Protein AF-A0A383CZ62-F1 (afdb_monomer)

Secondary structure (DSSP, 8-state):
----------------------PPPPHHHHHHHHHHHHHHHHHHHHHHHHHHHHHHHHHHHHHHHHHHHHHHHHHHHHHHTTT---B-TT--BSS---SSSEEEE--SSSS--EEEEEEEEEETTTTEEEEEEEEEEEEEEEPSS-SSSSEEEEEEEEEEEEEEETTEEEEEEEPPPEEEEEEEE----------SS------------

Solvent-accessible surface area (backbone atoms only — not comparable to full-atom values): 12862 Å² total; per-residue (Å²): 136,88,85,88,84,77,88,84,85,74,87,74,80,74,78,76,76,76,79,77,78,81,73,78,83,50,73,67,59,56,52,51,51,51,54,54,50,51,54,49,54,56,55,48,53,58,50,48,55,56,49,55,53,50,53,52,54,50,50,51,53,56,48,34,60,55,43,46,53,55,50,50,52,51,51,51,58,50,55,76,41,38,47,41,71,55,59,50,99,84,68,46,56,62,78,59,83,70,80,69,20,67,41,79,43,81,48,82,94,48,88,51,27,34,41,37,32,30,29,45,46,75,40,82,87,79,71,44,56,31,31,37,35,41,37,40,36,43,42,76,39,71,58,90,76,87,75,97,60,87,48,80,39,26,28,35,30,39,29,54,27,41,41,21,52,90,68,38,72,46,94,67,60,50,76,48,68,77,43,82,66,45,58,74,43,88,77,71,82,85,81,87,79,80,76,72,90,67,90,77,74,86,79,86,78,86,77,89,129

Sequence (209 aa):
MNITLQPDTRQGFINVVTLTNTKAFTLVEMLVAMAVSTIIIGATYASYDLVATQYKKNIDVAEMHTSGRAVMQMIERDVRMAGFEYRDQDAKVTYGSITGPLVIKDSGNKCCDEVTVIYDYYDEDSKKVERIRITYSAGPHPRNKGGGDKYDRYRLYKQIDVLGRNNAILANPIIGSKDLLGDFVEDFQIVNIIESMGLFTAYHGYKHI

InterPro domains:
  IPR012902 Prokaryotic N-terminal methylation site [PF07963] (21-45)
  IPR012902 Prokaryotic N-terminal methylation site [TIGR02532] (23-44)

Radius of gyration: 34.27 Å; Cα contacts (8 Å, |Δi|>4): 260; chains: 1; bounding box: 79×87×89 Å

pLDDT: mean 77.38, std 17.28, range [29.36, 95.25]

Organism: NCBI:txid408172

Structure (mmCIF, N/CA/C/O backbone):
data_AF-A0A383CZ62-F1
#
_entry.id   AF-A0A383CZ62-F1
#
loop_
_atom_site.group_PDB
_atom_site.id
_atom_site.type_symbol
_atom_site.label_atom_id
_atom_site.label_alt_id
_atom_site.label_comp_id
_atom_site.label_asym_id
_atom_site.label_entity_id
_atom_site.label_seq_id
_atom_site.pdbx_PDB_ins_code
_atom_site.Cartn_x
_atom_site.Cartn_y
_atom_site.Cartn_z
_atom_site.occupancy
_atom_site.B_iso_or_equiv
_atom_site.auth_seq_id
_atom_site.auth_comp_id
_atom_site.auth_asym_id
_atom_site.auth_atom_id
_atom_site.pdbx_PDB_model_num
ATOM 1 N N . MET A 1 1 ? 47.003 66.262 -21.387 1.00 40.94 1 MET A N 1
ATOM 2 C CA . MET A 1 1 ? 48.263 65.496 -21.447 1.00 40.94 1 MET A CA 1
ATOM 3 C C . MET A 1 1 ? 47.985 64.264 -22.289 1.00 40.94 1 MET A C 1
ATOM 5 O O . MET A 1 1 ? 47.292 63.369 -21.830 1.00 40.94 1 MET A O 1
ATOM 9 N N . ASN A 1 2 ? 48.389 64.314 -23.559 1.00 39.94 2 ASN A N 1
ATOM 10 C CA . ASN A 1 2 ? 48.284 63.202 -24.501 1.00 39.94 2 ASN A CA 1
ATOM 11 C C . ASN A 1 2 ? 49.353 62.169 -24.164 1.00 39.94 2 ASN A C 1
ATOM 13 O O . ASN A 1 2 ? 50.520 62.537 -24.040 1.00 39.94 2 ASN A O 1
ATOM 17 N N . ILE A 1 3 ? 48.969 60.898 -24.087 1.00 41.88 3 ILE A N 1
ATOM 18 C CA . ILE A 1 3 ? 49.914 59.788 -24.178 1.00 41.88 3 ILE A CA 1
ATOM 19 C C . ILE A 1 3 ? 49.367 58.822 -25.223 1.00 41.88 3 ILE A C 1
ATOM 21 O O . ILE A 1 3 ? 48.465 58.032 -24.971 1.00 41.88 3 ILE A O 1
ATOM 25 N N . THR A 1 4 ? 49.924 58.940 -26.422 1.00 44.16 4 THR A N 1
ATOM 26 C CA . THR A 1 4 ? 49.903 57.928 -27.476 1.00 44.16 4 THR A CA 1
ATOM 27 C C . THR A 1 4 ? 51.299 57.325 -27.560 1.00 44.16 4 THR A C 1
ATOM 29 O O . THR A 1 4 ? 52.220 58.022 -27.974 1.00 44.16 4 THR A O 1
ATOM 32 N N . LEU A 1 5 ? 51.442 56.052 -27.189 1.00 40.16 5 LEU A N 1
ATOM 33 C CA . LEU A 1 5 ? 52.577 55.163 -27.478 1.00 40.16 5 LEU A CA 1
ATOM 34 C C . LEU A 1 5 ? 52.026 53.727 -27.378 1.00 40.16 5 LEU A C 1
ATOM 36 O O . LEU A 1 5 ? 51.325 53.450 -26.414 1.00 40.16 5 LEU A O 1
ATOM 40 N N . GLN A 1 6 ? 52.272 52.726 -28.220 1.00 54.44 6 GLN A N 1
ATOM 41 C CA . GLN A 1 6 ? 52.798 52.513 -29.575 1.00 54.44 6 GLN A CA 1
ATOM 42 C C . GLN A 1 6 ? 52.522 50.998 -29.823 1.00 54.44 6 GLN A C 1
ATOM 44 O O . GLN A 1 6 ? 52.525 50.243 -28.848 1.00 54.44 6 GLN A O 1
ATOM 49 N N . PRO A 1 7 ? 52.222 50.506 -31.039 1.00 49.06 7 PRO A N 1
ATOM 50 C CA . PRO A 1 7 ? 51.874 49.093 -31.231 1.00 49.06 7 PRO A CA 1
ATOM 51 C C . PRO A 1 7 ? 53.108 48.187 -31.082 1.00 49.06 7 PRO A C 1
ATOM 53 O O . PRO A 1 7 ? 54.093 48.379 -31.793 1.00 49.06 7 PRO A O 1
ATOM 56 N N . ASP A 1 8 ? 53.056 47.194 -30.186 1.00 49.09 8 ASP A N 1
ATOM 57 C CA . ASP A 1 8 ? 54.108 46.176 -30.078 1.00 49.09 8 ASP A CA 1
ATOM 58 C C . ASP A 1 8 ? 53.966 45.149 -31.210 1.00 49.09 8 ASP A C 1
ATOM 60 O O . ASP A 1 8 ? 53.042 44.333 -31.271 1.00 49.09 8 ASP A O 1
ATOM 64 N N . THR A 1 9 ? 54.907 45.231 -32.142 1.00 56.16 9 THR A N 1
ATOM 65 C CA . THR A 1 9 ? 55.190 44.249 -33.177 1.00 56.16 9 THR A CA 1
ATOM 66 C C . THR A 1 9 ? 55.940 43.056 -32.584 1.00 56.16 9 THR A C 1
ATOM 68 O O . THR A 1 9 ? 57.170 43.018 -32.593 1.00 56.16 9 THR A O 1
ATOM 71 N N . ARG A 1 10 ? 55.211 42.007 -32.193 1.00 49.75 10 ARG A N 1
ATOM 72 C CA . ARG A 1 10 ? 55.742 40.636 -32.228 1.00 49.75 10 ARG A CA 1
ATOM 73 C C . ARG A 1 10 ? 55.008 39.831 -33.287 1.00 49.75 10 ARG A C 1
ATOM 75 O O . ARG A 1 10 ? 53.950 39.256 -33.056 1.00 49.75 10 ARG A O 1
ATOM 82 N N . GLN A 1 11 ? 55.614 39.812 -34.472 1.00 55.34 11 GLN A N 1
ATOM 83 C CA . GLN A 1 11 ? 55.304 38.890 -35.556 1.00 55.34 11 GLN A CA 1
ATOM 84 C C . GLN A 1 11 ? 55.610 37.454 -35.108 1.00 55.34 11 GLN A C 1
ATOM 86 O O . GLN A 1 11 ? 56.703 36.937 -35.312 1.00 55.34 11 GLN A O 1
ATOM 91 N N . GLY A 1 12 ? 54.629 36.800 -34.495 1.00 47.62 12 GLY A N 1
ATOM 92 C CA . GLY A 1 12 ? 54.528 35.348 -34.506 1.00 47.62 12 GLY A CA 1
ATOM 93 C C . GLY A 1 12 ? 53.739 34.939 -35.741 1.00 47.62 12 GLY A C 1
ATOM 94 O O . GLY A 1 12 ? 52.541 34.693 -35.641 1.00 47.62 12 GLY A O 1
ATOM 95 N N . PHE A 1 13 ? 54.383 34.919 -36.911 1.00 53.25 13 PHE A N 1
ATOM 96 C CA . PHE A 1 13 ? 53.825 34.265 -38.095 1.00 53.25 13 PHE A CA 1
ATOM 97 C C . PHE A 1 13 ? 53.697 32.769 -37.776 1.00 53.25 13 PHE A C 1
ATOM 99 O O . PHE A 1 13 ? 54.631 31.991 -37.962 1.00 53.25 13 PHE A O 1
ATOM 106 N N . ILE A 1 14 ? 52.536 32.350 -37.272 1.00 55.84 14 ILE A N 1
ATOM 107 C CA . ILE A 1 14 ? 52.122 30.960 -37.411 1.00 55.84 14 ILE A CA 1
ATOM 108 C C . ILE A 1 14 ? 51.821 30.809 -38.898 1.00 55.84 14 ILE A C 1
ATOM 110 O O . ILE A 1 14 ? 50.763 31.217 -39.374 1.00 55.84 14 ILE A O 1
ATOM 114 N N . ASN A 1 15 ? 52.779 30.260 -39.646 1.00 54.69 15 ASN A N 1
ATOM 115 C CA . ASN A 1 15 ? 52.489 29.665 -40.939 1.00 54.69 15 ASN A CA 1
ATOM 116 C C . ASN A 1 15 ? 51.494 28.531 -40.682 1.00 54.69 15 ASN A C 1
ATOM 118 O O . ASN A 1 15 ? 51.885 27.399 -40.397 1.00 54.69 15 ASN A O 1
ATOM 122 N N . VAL A 1 16 ? 50.199 28.839 -40.756 1.00 57.50 16 VAL A N 1
ATOM 123 C CA . VAL A 1 16 ? 49.182 27.822 -40.991 1.00 57.50 16 VAL A CA 1
ATOM 124 C C . VAL A 1 16 ? 49.481 27.309 -42.388 1.00 57.50 16 VAL A C 1
ATOM 126 O O . VAL A 1 16 ? 49.055 27.882 -43.387 1.00 57.50 16 VAL A O 1
ATOM 129 N N . VAL A 1 17 ? 50.300 26.263 -42.463 1.00 56.22 17 VAL A N 1
ATOM 130 C CA . VAL A 1 17 ? 50.442 25.471 -43.674 1.00 56.22 17 VAL A CA 1
ATOM 131 C C . VAL A 1 17 ? 49.061 24.878 -43.929 1.00 56.22 17 VAL A C 1
ATOM 133 O O . VAL A 1 17 ? 48.692 23.846 -43.372 1.00 56.22 17 VAL A O 1
ATOM 136 N N . THR A 1 18 ? 48.261 25.548 -44.751 1.00 51.72 18 THR A N 1
ATOM 137 C CA . THR A 1 18 ? 47.073 24.952 -45.346 1.00 51.72 18 THR A CA 1
ATOM 138 C C . THR A 1 18 ? 47.554 23.932 -46.370 1.00 51.72 18 THR A C 1
ATOM 140 O O . THR A 1 18 ? 47.695 24.246 -47.552 1.00 51.72 18 THR A O 1
ATOM 143 N N . LEU A 1 19 ? 47.840 22.706 -45.918 1.00 51.19 19 LEU A N 1
ATOM 144 C CA . LEU A 1 19 ? 47.944 21.544 -46.799 1.00 51.19 19 LEU A CA 1
ATOM 145 C C . LEU A 1 19 ? 46.543 21.268 -47.356 1.00 51.19 19 LEU A C 1
ATOM 147 O O . LEU A 1 19 ? 45.806 20.425 -46.851 1.00 51.19 19 LEU A O 1
ATOM 151 N N . THR A 1 20 ? 46.141 22.009 -48.385 1.00 56.94 20 THR A N 1
ATOM 152 C CA . THR A 1 20 ? 44.953 21.679 -49.170 1.00 56.94 20 THR A CA 1
ATOM 153 C C . THR A 1 20 ? 45.295 20.490 -50.059 1.00 56.94 20 THR A C 1
ATOM 155 O O . THR A 1 20 ? 45.647 20.624 -51.225 1.00 56.94 20 THR A O 1
ATOM 158 N N . ASN A 1 21 ? 45.211 19.284 -49.494 1.00 54.75 21 ASN A N 1
ATOM 159 C CA . ASN A 1 21 ? 45.111 18.077 -50.304 1.00 54.75 21 ASN A CA 1
ATOM 160 C C . ASN A 1 21 ? 43.665 17.972 -50.800 1.00 54.75 21 ASN A C 1
ATOM 162 O O . ASN A 1 21 ? 42.826 17.292 -50.213 1.00 54.75 21 ASN A O 1
ATOM 166 N N . THR A 1 22 ? 43.349 18.731 -51.843 1.00 58.84 22 THR A N 1
ATOM 167 C CA . THR A 1 22 ? 42.062 18.699 -52.538 1.00 58.84 22 THR A CA 1
ATOM 168 C C . THR A 1 22 ? 41.978 17.443 -53.400 1.00 58.84 22 THR A C 1
ATOM 170 O O . THR A 1 22 ? 42.052 17.492 -54.626 1.00 58.84 22 THR A O 1
ATOM 173 N N . LYS A 1 23 ? 41.805 16.280 -52.765 1.00 68.38 23 LYS A N 1
ATOM 174 C CA . LYS A 1 23 ? 41.253 15.122 -53.473 1.00 68.38 23 LYS A CA 1
ATOM 175 C C . LYS A 1 23 ? 39.745 15.314 -53.566 1.00 68.38 23 LYS A C 1
ATOM 177 O O . LYS A 1 23 ? 39.068 15.434 -52.550 1.00 68.38 23 LYS A O 1
ATOM 182 N N . ALA A 1 24 ? 39.232 15.397 -54.788 1.00 70.19 24 ALA A N 1
ATOM 183 C CA . ALA A 1 24 ? 37.798 15.366 -55.030 1.00 70.19 24 ALA A CA 1
ATOM 184 C C . ALA A 1 24 ? 37.271 13.967 -54.672 1.00 70.19 24 ALA A C 1
ATOM 186 O O . ALA A 1 24 ? 37.814 12.972 -55.152 1.00 70.19 24 ALA A O 1
ATOM 187 N N . PHE A 1 25 ? 36.246 13.896 -53.817 1.00 70.81 25 PHE A N 1
ATOM 188 C CA . PHE A 1 25 ? 35.593 12.636 -53.463 1.00 70.81 25 PHE A CA 1
ATOM 189 C C . PHE A 1 25 ? 34.936 12.025 -54.699 1.00 70.81 25 PHE A C 1
ATOM 191 O O . PHE A 1 25 ? 34.210 12.699 -55.435 1.00 70.81 25 PHE A O 1
ATOM 198 N N . THR A 1 26 ? 35.194 10.743 -54.930 1.00 86.94 26 THR A N 1
ATOM 199 C CA . THR A 1 26 ? 34.576 10.001 -56.028 1.00 86.94 26 THR A CA 1
ATOM 200 C C . THR A 1 26 ? 33.133 9.629 -55.673 1.00 86.94 26 THR A C 1
ATOM 202 O O . THR A 1 26 ? 32.764 9.517 -54.503 1.00 86.94 26 THR A O 1
ATOM 205 N N . LEU A 1 27 ? 32.287 9.415 -56.687 1.00 84.38 27 LEU A N 1
ATOM 206 C CA . LEU A 1 27 ? 30.864 9.106 -56.482 1.00 84.38 27 LEU A CA 1
ATOM 207 C C . LEU A 1 27 ? 30.669 7.843 -55.626 1.00 84.38 27 LEU A C 1
ATOM 209 O O . LEU A 1 27 ? 29.807 7.811 -54.751 1.00 84.38 27 LEU A O 1
ATOM 213 N N . VAL A 1 28 ? 31.511 6.825 -55.831 1.00 91.31 28 VAL A N 1
ATOM 214 C CA . VAL A 1 28 ? 31.440 5.569 -55.074 1.00 91.31 28 VAL A CA 1
ATOM 215 C C . VAL A 1 28 ? 31.751 5.765 -53.587 1.00 91.31 28 VAL A C 1
ATOM 217 O O . VAL A 1 28 ? 31.092 5.154 -52.751 1.00 91.31 28 VAL A O 1
ATOM 220 N N . GLU A 1 29 ? 32.682 6.654 -53.234 1.00 86.62 29 GLU A N 1
ATOM 221 C CA . GLU A 1 29 ? 33.030 6.935 -51.834 1.00 86.62 29 GLU A CA 1
ATOM 222 C C . GLU A 1 29 ? 31.866 7.601 -51.093 1.00 86.62 29 GLU A C 1
ATOM 224 O O . GLU A 1 29 ? 31.541 7.202 -49.976 1.00 86.62 29 GLU A O 1
ATOM 229 N N . MET A 1 30 ? 31.180 8.552 -51.734 1.00 88.44 30 MET A N 1
ATOM 230 C CA . MET A 1 30 ? 29.992 9.193 -51.158 1.00 88.44 30 MET A CA 1
ATOM 231 C C . MET A 1 30 ? 28.805 8.225 -51.043 1.00 88.44 30 MET A C 1
ATOM 233 O O . MET A 1 30 ? 28.069 8.269 -50.057 1.00 88.44 30 MET A O 1
ATOM 237 N N . LEU A 1 31 ? 28.648 7.302 -51.996 1.00 90.06 31 LEU A N 1
ATOM 238 C CA . LEU A 1 31 ? 27.581 6.298 -51.967 1.00 90.06 31 LEU A CA 1
ATOM 239 C C . LEU A 1 31 ? 27.790 5.286 -50.833 1.00 90.06 31 LEU A C 1
ATOM 241 O O . LEU A 1 31 ? 26.865 5.016 -50.065 1.00 90.06 31 LEU A O 1
ATOM 245 N N . VAL A 1 32 ? 29.014 4.774 -50.678 1.00 94.00 32 VAL A N 1
ATOM 246 C CA . VAL A 1 32 ? 29.353 3.860 -49.577 1.00 94.00 32 VAL A CA 1
ATOM 247 C C . VAL A 1 32 ? 29.241 4.576 -48.228 1.00 94.00 32 VAL A C 1
ATOM 249 O O . VAL A 1 32 ? 28.681 4.011 -47.288 1.00 94.00 32 VAL A O 1
ATOM 252 N N . ALA A 1 33 ? 29.681 5.834 -48.128 1.00 91.44 33 ALA A N 1
ATOM 253 C CA . ALA A 1 33 ? 29.562 6.619 -46.900 1.00 91.44 33 ALA A CA 1
ATOM 254 C C . ALA A 1 33 ? 28.098 6.815 -46.462 1.00 91.44 33 ALA A C 1
ATOM 256 O O . ALA A 1 33 ? 27.774 6.631 -45.285 1.00 91.44 33 ALA A O 1
ATOM 257 N N . MET A 1 34 ? 27.191 7.130 -47.395 1.00 91.12 34 MET A N 1
ATOM 258 C CA . MET A 1 34 ? 25.759 7.248 -47.093 1.00 91.12 34 MET A CA 1
ATOM 259 C C . MET A 1 34 ? 25.139 5.898 -46.702 1.00 91.12 34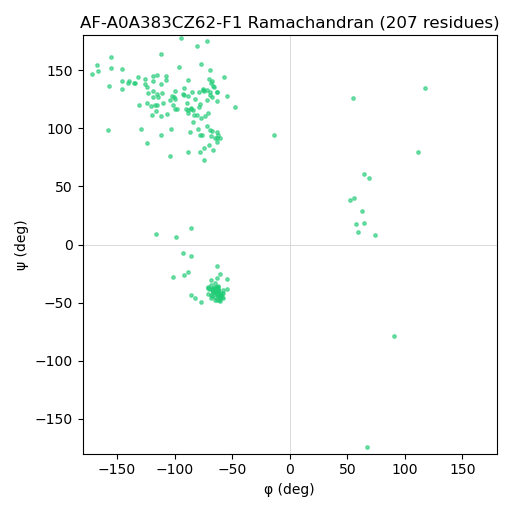 MET A C 1
ATOM 261 O O . MET A 1 34 ? 24.353 5.833 -45.753 1.00 91.12 34 MET A O 1
ATOM 265 N N . ALA A 1 35 ? 25.524 4.809 -47.373 1.00 94.38 35 ALA A N 1
ATOM 266 C CA . ALA A 1 35 ? 25.040 3.469 -47.047 1.00 94.38 35 ALA A CA 1
ATOM 267 C C . ALA A 1 35 ? 25.437 3.048 -45.621 1.00 94.38 35 ALA A C 1
ATOM 269 O O . ALA A 1 35 ? 24.586 2.628 -44.840 1.00 94.38 35 ALA A O 1
ATOM 270 N N . VAL A 1 36 ? 26.701 3.234 -45.232 1.00 95.25 36 VAL A N 1
ATOM 271 C CA . VAL A 1 36 ? 27.166 2.884 -43.878 1.00 95.25 36 VAL A CA 1
ATOM 272 C C . VAL A 1 36 ? 26.518 3.783 -42.817 1.00 95.25 36 VAL A C 1
ATOM 274 O O . VAL A 1 36 ? 26.087 3.291 -41.775 1.00 95.25 36 VAL A O 1
ATOM 277 N N . SER A 1 37 ? 26.362 5.081 -43.095 1.00 94.69 37 SER A N 1
ATOM 278 C CA . SER A 1 37 ? 25.742 6.029 -42.154 1.00 94.69 37 SER A CA 1
ATOM 279 C C . SER A 1 37 ? 24.275 5.696 -41.860 1.00 94.69 37 SER A C 1
ATOM 281 O O . SER A 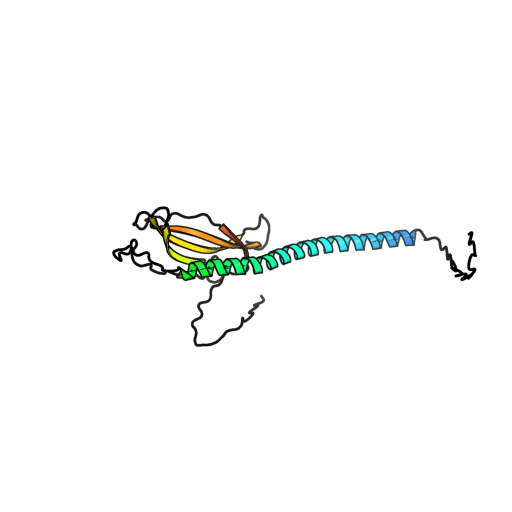1 37 ? 23.848 5.757 -40.707 1.00 94.69 37 SER A O 1
ATOM 283 N N . THR A 1 38 ? 23.497 5.304 -42.875 1.00 93.81 38 THR A N 1
ATOM 284 C CA . THR A 1 38 ? 22.080 4.932 -42.691 1.00 93.81 38 THR A CA 1
ATOM 285 C C . THR A 1 38 ? 21.911 3.653 -41.874 1.00 93.81 38 THR A C 1
ATOM 287 O O . THR A 1 38 ? 21.042 3.608 -41.003 1.00 93.81 38 THR A O 1
ATOM 290 N N . ILE A 1 39 ? 22.774 2.650 -42.078 1.00 94.06 39 ILE A N 1
ATOM 291 C CA . ILE A 1 39 ? 22.785 1.419 -41.271 1.00 94.06 39 ILE A CA 1
ATOM 292 C C . ILE A 1 39 ? 23.056 1.751 -39.797 1.00 94.06 39 ILE A C 1
ATOM 294 O O . ILE A 1 39 ? 22.352 1.255 -38.917 1.00 94.06 39 ILE A O 1
ATOM 298 N N . ILE A 1 40 ? 24.029 2.628 -39.526 1.00 95.12 40 ILE A N 1
ATOM 299 C CA . ILE A 1 40 ? 24.367 3.047 -38.159 1.00 95.12 40 ILE A CA 1
ATOM 300 C C . ILE A 1 40 ? 23.189 3.780 -37.507 1.00 95.12 40 ILE A C 1
ATOM 302 O O . ILE A 1 40 ? 22.819 3.436 -36.390 1.00 95.12 40 ILE A O 1
ATOM 306 N N . ILE A 1 41 ? 22.565 4.745 -38.192 1.00 92.75 41 ILE A N 1
ATOM 307 C CA . ILE A 1 41 ? 21.420 5.499 -37.646 1.00 92.75 41 ILE A CA 1
ATOM 308 C C . ILE A 1 41 ? 20.212 4.579 -37.392 1.00 92.75 41 ILE A C 1
ATOM 310 O O . ILE A 1 41 ? 19.526 4.714 -36.379 1.00 92.75 41 ILE A O 1
ATOM 314 N N . GLY A 1 42 ? 19.966 3.609 -38.279 1.00 87.88 42 GLY A N 1
ATOM 315 C CA . GLY A 1 42 ? 18.928 2.597 -38.072 1.00 87.88 42 GLY A CA 1
ATOM 316 C C . GLY A 1 42 ? 19.190 1.744 -36.826 1.00 87.88 42 GLY A C 1
ATOM 317 O O . GLY A 1 42 ? 18.288 1.531 -36.014 1.00 87.88 42 GLY A O 1
ATOM 318 N N . ALA A 1 43 ? 20.440 1.315 -36.628 1.00 86.75 43 ALA A N 1
ATOM 319 C CA . ALA A 1 43 ? 20.850 0.555 -35.449 1.00 86.75 43 ALA A CA 1
ATOM 320 C C . ALA A 1 43 ? 20.786 1.382 -34.147 1.00 86.75 43 ALA A C 1
ATOM 322 O O . ALA A 1 43 ? 20.395 0.863 -33.095 1.00 86.75 43 ALA A O 1
ATOM 323 N N . THR A 1 44 ? 21.129 2.674 -34.192 1.00 90.25 44 THR A N 1
ATOM 324 C CA . THR A 1 44 ? 21.060 3.541 -33.008 1.00 90.25 44 THR A CA 1
ATOM 325 C C . THR A 1 44 ? 19.620 3.856 -32.612 1.00 90.25 44 THR A C 1
ATOM 327 O O . THR A 1 44 ? 19.336 3.863 -31.419 1.00 90.25 44 THR A O 1
ATOM 330 N N . TYR A 1 45 ? 18.686 4.029 -33.556 1.00 90.44 45 TYR A N 1
ATOM 331 C CA . TYR A 1 45 ? 17.269 4.267 -33.239 1.00 90.44 45 TYR A CA 1
ATOM 332 C C . TYR A 1 45 ? 16.646 3.126 -32.421 1.00 90.44 45 TYR A C 1
ATOM 334 O O . TYR A 1 45 ? 16.008 3.375 -31.398 1.00 90.44 45 TYR A O 1
ATOM 342 N N . ALA A 1 46 ? 16.897 1.873 -32.814 1.00 84.75 46 ALA A N 1
ATOM 343 C CA . ALA A 1 46 ? 16.449 0.710 -32.047 1.00 84.75 46 ALA A CA 1
ATOM 344 C C . ALA A 1 46 ? 17.077 0.676 -30.640 1.00 84.75 46 ALA A C 1
ATOM 346 O O . ALA A 1 46 ? 16.397 0.387 -29.656 1.00 84.75 46 ALA A O 1
ATOM 347 N N . SER A 1 47 ? 18.362 1.034 -30.531 1.00 85.81 47 SER A N 1
ATOM 348 C CA . SER A 1 47 ? 19.046 1.157 -29.237 1.00 85.81 47 SER A CA 1
ATOM 349 C C . SER A 1 47 ? 18.410 2.235 -28.350 1.00 85.81 47 SER A C 1
ATOM 351 O O . SER A 1 47 ? 18.260 2.021 -27.149 1.00 85.81 47 SER A O 1
ATOM 353 N N . TYR A 1 48 ? 17.987 3.371 -28.918 1.00 87.12 48 TYR A N 1
ATOM 354 C CA . TYR A 1 48 ? 17.337 4.440 -28.156 1.00 87.12 48 TYR A CA 1
ATOM 355 C C . TYR A 1 48 ? 15.998 4.011 -27.551 1.00 87.12 48 TYR A C 1
ATOM 357 O O . TYR A 1 48 ? 15.735 4.363 -26.404 1.00 87.12 48 TYR A O 1
ATOM 365 N N . ASP A 1 49 ? 15.171 3.244 -28.267 1.00 84.50 49 ASP A N 1
ATOM 366 C CA . ASP A 1 49 ? 13.874 2.780 -27.747 1.00 84.50 49 ASP A CA 1
ATOM 367 C C . ASP A 1 49 ? 14.039 1.785 -26.582 1.00 84.50 49 ASP A C 1
ATOM 369 O O . ASP A 1 49 ? 13.424 1.921 -25.517 1.00 84.50 49 ASP A O 1
ATOM 373 N N . LEU A 1 50 ? 14.966 0.833 -26.729 1.00 82.69 50 LEU A N 1
ATOM 374 C CA . LEU A 1 50 ? 15.318 -0.108 -25.661 1.00 82.69 50 LEU A CA 1
ATOM 375 C C . LEU A 1 50 ? 15.847 0.618 -24.419 1.00 82.69 50 LEU A C 1
ATOM 377 O O . LEU A 1 50 ? 15.434 0.333 -23.297 1.00 82.69 50 LEU A O 1
ATOM 381 N N . VAL A 1 51 ? 16.726 1.596 -24.614 1.00 85.25 51 VAL A N 1
ATOM 382 C CA . VAL A 1 51 ? 17.305 2.375 -23.519 1.00 85.25 51 VAL A CA 1
ATOM 383 C C . VAL A 1 51 ? 16.242 3.260 -22.853 1.00 85.25 51 VAL A C 1
ATOM 385 O O . VAL A 1 51 ? 16.149 3.295 -21.627 1.00 85.25 51 VAL A O 1
ATOM 388 N N . ALA A 1 52 ? 15.379 3.922 -23.628 1.00 82.00 52 ALA A N 1
ATOM 389 C CA . ALA A 1 52 ? 14.306 4.765 -23.101 1.00 82.00 52 ALA A CA 1
ATOM 390 C C . ALA A 1 52 ? 13.294 3.974 -22.256 1.00 82.00 52 ALA A C 1
ATOM 392 O O . ALA A 1 52 ? 12.841 4.453 -21.213 1.00 82.00 52 ALA A O 1
ATOM 393 N N . THR A 1 53 ? 12.949 2.753 -22.672 1.00 82.19 53 THR A N 1
ATOM 394 C CA . THR A 1 53 ? 12.059 1.877 -21.896 1.00 82.19 53 THR A CA 1
ATOM 395 C C . THR A 1 53 ? 12.731 1.339 -20.631 1.00 82.19 53 THR A C 1
ATOM 397 O O . THR A 1 53 ? 12.084 1.285 -19.583 1.00 82.19 53 THR A O 1
ATOM 400 N N . GLN A 1 54 ? 14.026 1.010 -20.680 1.00 80.81 54 GLN A N 1
ATOM 401 C CA . GLN A 1 54 ? 14.803 0.616 -19.498 1.00 80.81 54 GLN A CA 1
ATOM 402 C C . GLN A 1 54 ? 14.900 1.740 -18.462 1.00 80.81 54 GLN A C 1
ATOM 404 O O . GLN A 1 54 ? 14.692 1.492 -17.275 1.00 80.81 54 GLN A O 1
ATOM 409 N N . TYR A 1 55 ? 15.149 2.979 -18.897 1.00 83.12 55 TYR A N 1
ATOM 410 C CA . TYR A 1 55 ? 15.205 4.128 -17.992 1.00 83.12 55 TYR A CA 1
ATOM 411 C C . TYR A 1 55 ? 13.887 4.350 -17.252 1.00 83.12 55 TYR A C 1
ATOM 413 O O . TYR A 1 55 ? 13.910 4.562 -16.043 1.00 83.12 55 TYR A O 1
ATOM 421 N N . LYS A 1 56 ? 12.743 4.247 -17.943 1.00 83.25 56 LYS A N 1
ATOM 422 C CA . LYS A 1 56 ? 11.424 4.377 -17.303 1.00 83.25 56 LYS A CA 1
ATOM 423 C C . LYS A 1 56 ? 11.208 3.316 -16.226 1.00 83.25 56 LYS A C 1
ATOM 425 O O . LYS A 1 56 ? 10.900 3.665 -15.096 1.00 83.25 56 LYS A O 1
ATOM 430 N N . LYS A 1 57 ? 11.476 2.043 -16.541 1.00 80.12 57 LYS A N 1
ATOM 431 C CA . LYS A 1 57 ? 11.362 0.949 -15.563 1.00 80.12 57 LYS A CA 1
ATOM 432 C C . LYS A 1 57 ? 12.258 1.163 -14.343 1.00 80.12 57 LYS A C 1
ATOM 434 O O . LYS A 1 57 ? 11.827 0.926 -13.225 1.00 80.12 57 LYS A O 1
ATOM 439 N N . ASN A 1 58 ? 13.494 1.614 -14.551 1.00 83.00 58 ASN A N 1
ATOM 440 C CA . ASN A 1 58 ? 14.430 1.835 -13.452 1.00 83.00 58 ASN A CA 1
ATOM 441 C C . ASN A 1 58 ? 13.990 2.992 -12.540 1.00 83.00 58 ASN A C 1
ATOM 443 O O . ASN A 1 58 ? 14.125 2.904 -11.325 1.00 83.00 58 ASN A O 1
ATOM 447 N N . ILE A 1 59 ? 13.434 4.063 -13.115 1.00 84.06 59 ILE A N 1
ATOM 448 C CA . ILE A 1 59 ? 12.880 5.176 -12.334 1.00 84.06 59 ILE A CA 1
ATOM 449 C C . ILE A 1 59 ? 11.668 4.705 -11.522 1.00 84.06 59 ILE A C 1
ATOM 451 O O . ILE A 1 59 ? 11.618 4.982 -10.327 1.00 84.06 59 ILE A O 1
ATOM 455 N N . ASP A 1 60 ? 10.759 3.938 -12.127 1.00 80.88 60 ASP A N 1
ATOM 456 C CA . ASP A 1 60 ? 9.578 3.414 -11.433 1.00 80.88 60 ASP A CA 1
ATOM 457 C C . ASP A 1 60 ? 9.969 2.472 -10.267 1.00 80.88 60 ASP A C 1
ATOM 459 O O . ASP A 1 60 ? 9.392 2.535 -9.181 1.00 80.88 60 ASP A O 1
ATOM 463 N N . VAL A 1 61 ? 11.009 1.644 -10.443 1.00 80.62 61 VAL A N 1
ATOM 464 C CA . VAL A 1 61 ? 11.566 0.782 -9.377 1.00 80.62 61 VAL A CA 1
ATOM 465 C C . VAL A 1 61 ? 12.295 1.601 -8.301 1.00 80.62 61 VAL A C 1
ATOM 467 O O . VAL A 1 61 ? 12.184 1.322 -7.106 1.00 80.62 61 VAL A O 1
ATOM 470 N N . ALA A 1 62 ? 13.016 2.657 -8.679 1.00 81.56 62 ALA A N 1
ATOM 471 C CA . ALA A 1 62 ? 13.644 3.555 -7.711 1.00 81.56 62 ALA A CA 1
ATOM 472 C C . ALA A 1 62 ? 12.600 4.308 -6.864 1.00 81.56 62 ALA A C 1
ATOM 474 O O . ALA A 1 62 ? 12.777 4.475 -5.650 1.00 81.56 62 ALA A O 1
ATOM 475 N N . GLU A 1 63 ? 11.494 4.724 -7.483 1.00 82.75 63 GLU A N 1
ATOM 476 C CA . GLU A 1 63 ? 10.344 5.305 -6.795 1.00 82.75 63 GLU A CA 1
ATOM 477 C C . GLU A 1 63 ? 9.712 4.293 -5.831 1.00 82.75 63 GLU A C 1
ATOM 479 O O . GLU A 1 63 ? 9.450 4.647 -4.678 1.00 82.75 63 GLU A O 1
ATOM 484 N N . MET A 1 64 ? 9.581 3.022 -6.238 1.00 80.44 64 MET A N 1
ATOM 485 C CA . MET A 1 64 ? 9.103 1.927 -5.383 1.00 80.44 64 MET A CA 1
ATOM 486 C C . MET A 1 64 ? 9.911 1.789 -4.085 1.00 80.44 64 MET A C 1
ATOM 488 O O . MET A 1 64 ? 9.336 1.546 -3.027 1.00 80.44 64 MET A O 1
ATOM 492 N N . HIS A 1 65 ? 11.232 1.982 -4.096 1.00 82.62 65 HIS A N 1
ATOM 493 C CA . HIS A 1 65 ? 12.014 1.927 -2.853 1.00 82.62 65 HIS A CA 1
ATOM 494 C C . HIS A 1 65 ? 11.658 3.047 -1.866 1.00 82.62 65 HIS A C 1
ATOM 496 O O . HIS A 1 65 ? 11.726 2.860 -0.647 1.00 82.62 65 HIS A O 1
ATOM 502 N N . THR A 1 66 ? 11.302 4.226 -2.374 1.00 83.56 66 THR A N 1
ATOM 503 C CA . THR A 1 66 ? 10.948 5.375 -1.531 1.00 83.56 66 THR A CA 1
ATOM 504 C C . THR A 1 66 ? 9.501 5.291 -1.068 1.00 83.56 66 THR A C 1
ATOM 506 O O . THR A 1 66 ? 9.243 5.443 0.128 1.00 83.56 66 THR A O 1
ATOM 509 N N . SER A 1 67 ? 8.573 4.977 -1.973 1.00 84.69 67 SER A N 1
ATOM 510 C CA . SER A 1 67 ? 7.172 4.732 -1.627 1.00 84.69 67 SER A CA 1
ATOM 511 C C . SER A 1 67 ? 7.031 3.508 -0.720 1.00 84.69 67 SER A C 1
ATOM 513 O O . SER A 1 67 ? 6.293 3.561 0.256 1.00 84.69 67 SER A O 1
ATOM 515 N N . GLY A 1 68 ? 7.833 2.464 -0.929 1.00 84.69 68 GLY A N 1
ATOM 516 C CA . GLY A 1 68 ? 7.898 1.274 -0.083 1.00 84.69 68 GLY A CA 1
ATOM 517 C C . GLY A 1 68 ? 8.240 1.594 1.372 1.00 84.69 68 GLY A C 1
ATOM 518 O O . GLY A 1 68 ? 7.587 1.081 2.275 1.00 84.69 68 GLY A O 1
ATOM 519 N N . ARG A 1 69 ? 9.188 2.507 1.635 1.00 86.50 69 ARG A N 1
ATOM 520 C CA . ARG A 1 69 ? 9.459 2.972 3.010 1.00 86.50 69 ARG A CA 1
ATOM 521 C C . ARG A 1 69 ? 8.250 3.671 3.633 1.00 86.50 69 ARG A C 1
ATOM 523 O O . ARG A 1 69 ? 7.930 3.397 4.786 1.00 86.50 69 ARG A O 1
ATOM 530 N N . ALA A 1 70 ? 7.572 4.535 2.879 1.00 89.25 70 ALA A N 1
ATOM 531 C CA . ALA A 1 70 ? 6.370 5.217 3.358 1.00 89.25 70 ALA A CA 1
ATOM 532 C C . ALA A 1 70 ? 5.231 4.222 3.645 1.00 89.25 70 ALA A C 1
ATOM 534 O O . ALA A 1 70 ? 4.565 4.308 4.673 1.00 89.25 70 ALA A O 1
ATOM 535 N N . VAL A 1 71 ? 5.051 3.228 2.775 1.00 89.69 71 VAL A N 1
ATOM 536 C CA . VAL A 1 71 ? 4.103 2.127 2.963 1.00 89.69 71 VAL A CA 1
ATOM 537 C C . VAL A 1 71 ? 4.417 1.323 4.216 1.00 89.69 71 VAL A C 1
ATOM 539 O O . VAL A 1 71 ? 3.511 1.064 5.003 1.00 89.69 71 VAL A O 1
ATOM 542 N N . MET A 1 72 ? 5.679 0.963 4.443 1.00 88.62 72 MET A N 1
ATOM 543 C CA . MET A 1 72 ? 6.064 0.218 5.642 1.00 88.62 72 MET A CA 1
ATOM 544 C C . MET A 1 72 ? 5.797 1.016 6.918 1.00 88.62 72 MET A C 1
ATOM 546 O O . MET A 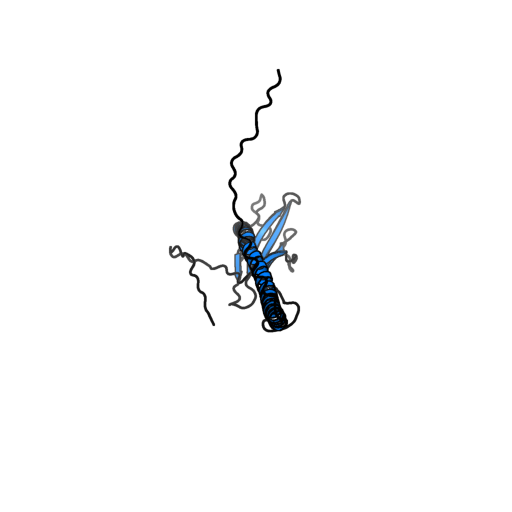1 72 ? 5.314 0.445 7.887 1.00 88.62 72 MET A O 1
ATOM 550 N N . GLN A 1 73 ? 6.007 2.335 6.908 1.00 91.12 73 GLN A N 1
ATOM 551 C CA . GLN A 1 73 ? 5.634 3.200 8.034 1.00 91.12 73 GLN A CA 1
ATOM 552 C C . GLN A 1 73 ? 4.116 3.250 8.259 1.00 91.12 73 GLN A C 1
ATOM 554 O O . GLN A 1 73 ? 3.662 3.281 9.403 1.00 91.12 73 GLN A O 1
ATOM 559 N N . MET A 1 74 ? 3.319 3.242 7.185 1.00 90.44 74 MET A N 1
ATOM 560 C CA . MET A 1 74 ? 1.860 3.152 7.292 1.00 90.44 74 MET A CA 1
ATOM 561 C C . MET A 1 74 ? 1.425 1.814 7.896 1.00 90.44 74 MET A C 1
ATOM 563 O O . MET A 1 74 ? 0.633 1.805 8.835 1.00 90.44 74 MET A O 1
ATOM 567 N N . ILE A 1 75 ? 1.977 0.701 7.407 1.00 90.81 75 ILE A N 1
ATOM 568 C CA . ILE A 1 75 ? 1.699 -0.635 7.943 1.00 90.81 75 ILE A CA 1
ATOM 569 C C . ILE A 1 75 ? 2.133 -0.715 9.408 1.00 90.81 75 ILE A C 1
ATOM 571 O O . ILE A 1 75 ? 1.358 -1.172 10.236 1.00 90.81 75 ILE A O 1
ATOM 575 N N . GLU A 1 76 ? 3.326 -0.231 9.757 1.00 90.62 76 GLU A N 1
ATOM 576 C CA . GLU A 1 76 ? 3.822 -0.214 11.136 1.00 90.62 76 GLU A CA 1
ATOM 577 C C . GLU A 1 76 ? 2.873 0.553 12.062 1.00 90.62 76 GLU A C 1
ATOM 579 O O . GLU A 1 76 ? 2.527 0.070 13.142 1.00 90.62 76 GLU A O 1
ATOM 584 N N . ARG A 1 77 ? 2.422 1.739 11.639 1.00 92.00 77 ARG A N 1
ATOM 585 C CA . ARG A 1 77 ? 1.476 2.546 12.413 1.00 92.00 77 ARG A CA 1
ATOM 586 C C . ARG A 1 77 ? 0.155 1.813 12.637 1.00 92.00 77 ARG A C 1
ATOM 588 O O . ARG A 1 77 ? -0.369 1.865 13.747 1.00 92.00 77 ARG A O 1
ATOM 595 N N . ASP A 1 78 ? -0.352 1.130 11.619 1.00 92.94 78 ASP A N 1
ATOM 596 C CA . ASP A 1 78 ? -1.599 0.376 11.722 1.00 92.94 78 ASP A CA 1
ATOM 597 C C . ASP A 1 78 ? -1.413 -0.874 12.600 1.00 92.94 78 ASP A C 1
ATOM 599 O O . ASP A 1 78 ? -2.223 -1.132 13.486 1.00 92.94 78 ASP A O 1
ATOM 603 N N . VAL A 1 79 ? -0.302 -1.603 12.443 1.00 91.31 79 VAL A N 1
ATOM 604 C CA . VAL A 1 79 ? 0.047 -2.780 13.260 1.00 91.31 79 VAL A CA 1
ATOM 605 C C . VAL A 1 79 ? 0.217 -2.415 14.735 1.00 91.31 79 VAL A C 1
ATOM 607 O O . VAL A 1 79 ? -0.219 -3.174 15.595 1.00 91.31 79 VAL A O 1
ATOM 610 N N . ARG A 1 80 ? 0.775 -1.241 15.061 1.00 92.06 80 ARG A N 1
ATOM 611 C CA . ARG A 1 80 ? 0.851 -0.752 16.453 1.00 92.06 80 ARG A CA 1
ATOM 612 C C . ARG A 1 80 ? -0.525 -0.582 17.103 1.00 92.06 80 ARG A C 1
ATOM 614 O O . ARG A 1 80 ? -0.618 -0.643 18.324 1.00 92.06 80 ARG A O 1
ATOM 621 N N . MET A 1 81 ? -1.568 -0.368 16.302 1.00 92.31 81 MET A N 1
ATOM 622 C CA . MET A 1 81 ? -2.952 -0.266 16.767 1.00 92.31 81 MET A CA 1
ATOM 623 C C . MET A 1 81 ? -3.695 -1.606 16.727 1.00 92.31 81 MET A C 1
ATOM 625 O O . MET A 1 81 ? -4.816 -1.679 17.224 1.00 92.31 81 MET A O 1
ATOM 629 N N . ALA A 1 82 ? -3.107 -2.666 16.162 1.00 92.06 82 ALA A N 1
ATOM 630 C CA . ALA A 1 82 ? -3.754 -3.965 16.018 1.00 92.06 82 ALA A CA 1
ATOM 631 C C . ALA A 1 82 ? -4.267 -4.491 17.367 1.00 92.06 82 ALA A C 1
ATOM 633 O O . ALA A 1 82 ? -3.526 -4.578 18.345 1.00 92.06 82 ALA A O 1
ATOM 634 N N . GLY A 1 83 ? -5.543 -4.871 17.415 1.00 91.00 83 GLY A N 1
ATOM 635 C CA . GLY A 1 83 ? -6.171 -5.408 18.622 1.00 91.00 83 GLY A CA 1
ATOM 636 C C . GLY A 1 83 ? -6.475 -4.369 19.690 1.00 91.00 83 GLY A C 1
ATOM 637 O O . GLY A 1 83 ? -6.879 -4.744 20.788 1.00 91.00 83 GLY A O 1
ATOM 638 N N . PHE A 1 84 ? -6.312 -3.079 19.391 1.00 92.06 84 PHE A N 1
ATOM 639 C CA . PHE A 1 84 ? -6.795 -2.039 20.280 1.00 92.06 84 PHE A CA 1
ATOM 640 C C . PHE A 1 84 ? -8.321 -2.128 20.393 1.00 92.06 84 PHE A C 1
ATOM 642 O O . PHE A 1 84 ? -9.046 -2.072 19.399 1.00 92.06 84 PHE A O 1
ATOM 649 N N . GLU A 1 85 ? -8.786 -2.267 21.629 1.00 91.25 85 GLU A N 1
ATOM 650 C CA . GLU A 1 85 ? -10.193 -2.333 21.999 1.00 91.25 85 GLU A CA 1
ATOM 651 C C . GLU A 1 85 ? -10.554 -1.057 22.743 1.00 91.25 85 GLU A C 1
ATOM 653 O O . GLU A 1 85 ? -9.971 -0.745 23.788 1.00 91.25 85 GLU A O 1
ATOM 658 N N . TYR A 1 86 ? -11.534 -0.325 22.225 1.00 89.19 86 TYR A N 1
ATOM 659 C CA . TYR A 1 86 ? -11.992 0.874 22.903 1.00 89.19 86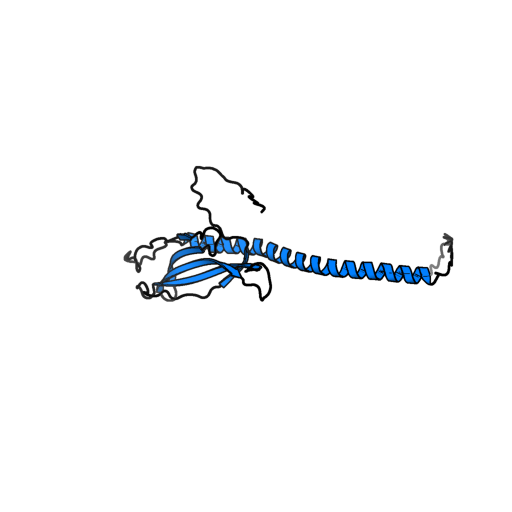 TYR A CA 1
ATOM 660 C C . TYR A 1 86 ? -12.770 0.494 24.165 1.00 89.19 86 TYR A C 1
ATOM 662 O O . TYR A 1 86 ? -13.663 -0.362 24.141 1.00 89.19 86 TYR A O 1
ATOM 670 N N . ARG A 1 87 ? -12.437 1.167 25.268 1.00 87.75 87 ARG A N 1
ATOM 671 C CA . ARG A 1 87 ? -13.122 1.046 26.553 1.00 87.75 87 ARG A CA 1
ATOM 672 C C . ARG A 1 87 ? -13.701 2.397 26.931 1.00 87.75 87 ARG A C 1
ATOM 674 O O . ARG A 1 87 ? -12.977 3.388 26.958 1.00 87.75 87 ARG A O 1
ATOM 681 N N . ASP A 1 88 ? -14.994 2.403 27.222 1.00 83.00 88 ASP A N 1
ATOM 682 C CA . ASP A 1 88 ? -15.686 3.587 27.730 1.00 83.00 88 ASP A CA 1
ATOM 683 C C . ASP A 1 88 ? -15.278 3.883 29.192 1.00 83.00 88 ASP A C 1
ATOM 685 O O . ASP A 1 88 ? -14.567 3.092 29.820 1.00 83.00 88 ASP A O 1
ATOM 689 N N . GLN A 1 89 ? -15.747 4.998 29.757 1.00 82.62 89 GLN A N 1
ATOM 690 C CA . GLN A 1 89 ? -15.481 5.436 31.136 1.00 82.62 89 GLN A CA 1
ATOM 691 C C . GLN A 1 89 ? -15.847 4.371 32.183 1.00 82.62 89 GLN A C 1
ATOM 693 O O . GLN A 1 89 ? -15.180 4.258 33.209 1.00 82.62 89 GLN A O 1
ATOM 698 N N . ASP A 1 90 ? -16.838 3.530 31.880 1.00 84.06 90 ASP A N 1
ATOM 699 C CA . ASP A 1 90 ? -17.269 2.400 32.711 1.00 84.06 90 ASP A CA 1
ATOM 700 C C . ASP A 1 90 ? -16.467 1.102 32.458 1.00 84.06 90 ASP A C 1
ATOM 702 O O . ASP A 1 90 ? -16.900 0.009 32.826 1.00 84.06 90 ASP A O 1
ATOM 706 N N . ALA A 1 91 ? -15.322 1.186 31.770 1.00 80.25 91 ALA A N 1
ATOM 707 C CA . ALA A 1 91 ? -14.481 0.061 31.341 1.00 80.25 91 ALA A CA 1
ATOM 708 C C . AL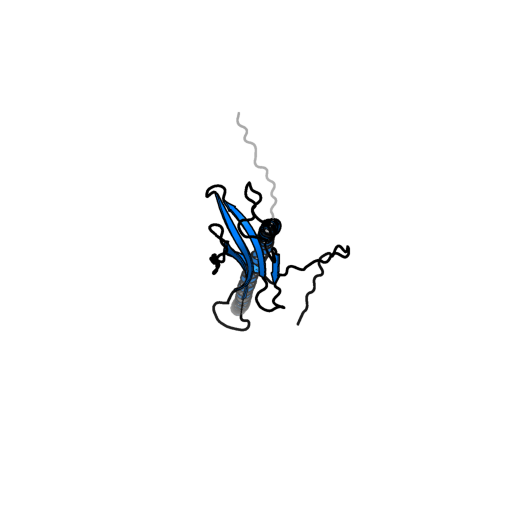A A 1 91 ? -15.197 -0.989 30.462 1.00 80.25 91 ALA A C 1
ATOM 710 O O . ALA A 1 91 ? -14.710 -2.110 30.281 1.00 80.25 91 ALA A O 1
ATOM 711 N N . LYS A 1 92 ? -16.344 -0.631 29.878 1.00 82.75 92 LYS A N 1
ATOM 712 C CA . LYS A 1 92 ? -17.115 -1.502 28.992 1.00 82.75 92 LYS A CA 1
ATOM 713 C C . LYS A 1 92 ? -16.489 -1.538 27.599 1.00 82.75 92 LYS A C 1
ATOM 715 O O . LYS A 1 92 ? -16.227 -0.494 27.006 1.00 82.75 92 LYS A O 1
ATOM 720 N N . VAL A 1 93 ? -16.300 -2.744 27.064 1.00 82.69 93 VAL A N 1
ATOM 721 C CA . VAL A 1 93 ? -15.855 -2.958 25.679 1.00 82.69 93 VAL A CA 1
ATOM 722 C C . VAL A 1 93 ? -17.078 -2.945 24.763 1.00 82.69 93 VAL A C 1
ATOM 724 O O . VAL A 1 93 ? -17.959 -3.796 24.890 1.00 82.69 93 VAL A O 1
ATOM 727 N N . THR A 1 94 ? -17.139 -1.986 23.840 1.00 80.94 94 THR A N 1
ATOM 728 C CA . THR A 1 94 ? -18.303 -1.762 22.963 1.00 80.94 94 THR A CA 1
ATOM 729 C C . THR A 1 94 ? -18.597 -2.947 22.041 1.00 80.94 94 THR A C 1
ATOM 731 O O . THR A 1 94 ? -19.751 -3.327 21.861 1.00 80.94 94 THR A O 1
ATOM 734 N N . TYR A 1 95 ? -17.551 -3.550 21.474 1.00 82.50 95 TYR A N 1
ATOM 735 C CA . TYR A 1 95 ? -17.650 -4.571 20.428 1.00 82.50 95 TYR A CA 1
ATOM 736 C C . TYR A 1 95 ? -17.106 -5.949 20.860 1.00 82.50 95 TYR A C 1
ATOM 738 O O . TYR A 1 95 ? -16.972 -6.854 20.034 1.00 82.50 95 TYR A O 1
ATOM 746 N N . GLY A 1 96 ? -16.783 -6.117 22.148 1.00 84.31 96 GLY A N 1
ATOM 747 C CA . GLY A 1 96 ? -16.125 -7.314 22.687 1.00 84.31 96 GLY A CA 1
ATOM 748 C C . GLY A 1 96 ? -14.684 -7.500 22.196 1.00 84.31 96 GLY A C 1
ATOM 749 O O . GLY A 1 96 ? -14.142 -6.642 21.496 1.00 84.31 96 GLY A O 1
ATOM 750 N N . SER A 1 97 ? -14.065 -8.627 22.558 1.00 84.69 97 SER A N 1
ATOM 751 C CA . SER A 1 97 ? -12.656 -8.870 22.243 1.00 84.69 97 SER A CA 1
ATOM 752 C C . SER A 1 97 ? -12.387 -9.107 20.758 1.00 84.69 97 SER A C 1
ATOM 754 O O . SER A 1 97 ? -13.171 -9.766 20.067 1.00 84.69 97 SER A O 1
ATOM 756 N N . ILE A 1 98 ? -11.260 -8.599 20.260 1.00 87.31 98 ILE A N 1
ATOM 757 C CA . ILE A 1 98 ? -10.845 -8.776 18.863 1.00 87.31 98 ILE A CA 1
ATOM 758 C C . ILE A 1 98 ? -10.128 -10.121 18.713 1.00 87.31 98 ILE A C 1
ATOM 760 O O . ILE A 1 98 ? -9.048 -10.341 19.254 1.00 87.31 98 ILE A O 1
ATOM 764 N N . THR A 1 99 ? -10.715 -11.034 17.937 1.00 86.50 99 THR A N 1
ATOM 765 C CA . THR A 1 99 ? -10.065 -12.302 17.570 1.00 86.50 99 THR A CA 1
ATOM 766 C C . THR A 1 99 ? -9.249 -12.109 16.296 1.00 86.50 99 THR A C 1
ATOM 768 O O . THR A 1 99 ? -9.787 -11.634 15.299 1.00 86.50 99 THR A O 1
ATOM 771 N N . GLY A 1 100 ? -7.969 -12.489 16.312 1.00 86.31 100 GLY A N 1
ATOM 772 C CA . GLY A 1 100 ? -7.071 -12.306 15.164 1.00 86.31 100 GLY A CA 1
ATOM 773 C C . GLY A 1 100 ? -6.827 -10.827 14.831 1.00 86.31 100 GLY A C 1
ATOM 774 O O . GLY A 1 100 ? -7.168 -10.396 13.732 1.00 86.31 100 GLY A O 1
ATOM 775 N N . PRO A 1 101 ? -6.266 -10.031 15.762 1.00 88.62 101 PRO A N 1
ATOM 776 C CA . PRO A 1 101 ? -6.050 -8.594 15.561 1.00 88.62 101 PRO A CA 1
ATOM 777 C C . PRO A 1 101 ? -5.086 -8.275 14.414 1.00 88.62 101 PRO A C 1
ATOM 779 O O . PRO A 1 101 ? -5.207 -7.232 13.776 1.00 88.62 101 PRO A O 1
ATOM 782 N N . LEU A 1 102 ? -4.155 -9.189 14.148 1.00 91.38 102 LEU A N 1
ATOM 783 C CA . LEU A 1 102 ? -3.254 -9.183 13.009 1.00 91.38 102 LEU A CA 1
ATOM 784 C C . LEU A 1 102 ? -3.304 -10.573 12.377 1.00 91.38 102 LEU A C 1
ATOM 786 O O . LEU A 1 102 ? -2.996 -11.567 13.037 1.00 91.38 102 LEU A O 1
ATOM 790 N N . VAL A 1 103 ? -3.693 -10.640 11.109 1.00 89.19 103 VAL A N 1
ATOM 791 C CA . VAL A 1 103 ? -3.707 -11.879 10.330 1.00 89.19 103 VAL A CA 1
ATOM 792 C C . VAL A 1 103 ? -2.871 -11.663 9.086 1.00 89.19 103 VAL A C 1
ATOM 794 O O . VAL A 1 103 ? -3.152 -10.769 8.293 1.00 89.19 103 VAL A O 1
ATOM 797 N N . ILE A 1 104 ? -1.852 -12.498 8.923 1.00 87.44 104 ILE A N 1
ATOM 798 C CA . ILE A 1 104 ? -1.060 -12.585 7.701 1.00 87.44 104 ILE A CA 1
ATOM 799 C C . ILE A 1 104 ? -1.525 -13.842 6.986 1.00 87.44 104 ILE A C 1
ATOM 801 O O . ILE A 1 104 ? -1.531 -14.929 7.570 1.00 87.44 104 ILE A O 1
ATOM 805 N N . LYS A 1 105 ? -1.938 -13.690 5.736 1.00 84.88 105 LYS A N 1
ATOM 806 C CA . LYS A 1 105 ? -2.318 -14.802 4.881 1.00 84.88 105 LYS A CA 1
ATOM 807 C C . LYS A 1 105 ? -1.354 -14.854 3.713 1.00 84.88 105 LYS A C 1
ATOM 809 O O . LYS A 1 105 ? -1.328 -13.956 2.879 1.00 84.88 105 LYS A O 1
ATOM 814 N N . ASP A 1 106 ? -0.609 -15.944 3.690 1.00 81.62 106 ASP A N 1
ATOM 815 C CA . ASP A 1 106 ? 0.219 -16.364 2.573 1.00 81.62 106 ASP A CA 1
ATOM 816 C C . ASP A 1 106 ? -0.605 -17.309 1.689 1.00 81.62 106 ASP A C 1
ATOM 818 O O . ASP A 1 106 ? -1.257 -18.246 2.167 1.00 81.62 106 ASP A O 1
ATOM 822 N N . SER A 1 107 ? -0.623 -17.028 0.393 1.00 74.44 107 SER A N 1
ATOM 823 C CA . SER A 1 107 ? -1.337 -17.798 -0.618 1.00 74.44 107 SER A CA 1
ATOM 824 C C . SER A 1 107 ? -0.441 -18.783 -1.385 1.00 74.44 107 SER A C 1
ATOM 826 O O . SER A 1 107 ? -0.916 -19.461 -2.303 1.00 74.44 107 SER A O 1
ATOM 828 N N . GLY A 1 108 ? 0.823 -18.940 -0.976 1.00 66.12 108 GLY A N 1
ATOM 829 C CA . GLY A 1 108 ? 1.749 -19.960 -1.462 1.00 66.12 108 GLY A CA 1
ATOM 830 C C . GLY A 1 108 ? 2.164 -19.723 -2.911 1.00 66.12 108 GLY A C 1
ATOM 831 O O . GLY A 1 108 ? 1.929 -20.580 -3.770 1.00 66.12 108 GLY A O 1
ATOM 832 N N . ASN A 1 109 ? 2.736 -18.545 -3.186 1.00 66.31 109 ASN A N 1
ATOM 833 C CA . ASN A 1 109 ? 3.125 -18.042 -4.516 1.00 66.31 109 ASN A CA 1
ATOM 834 C C . ASN A 1 109 ? 1.973 -17.931 -5.534 1.00 66.31 109 ASN A C 1
ATOM 836 O O . ASN A 1 109 ? 2.201 -17.762 -6.736 1.00 66.31 109 ASN A O 1
ATOM 840 N N . LYS A 1 110 ? 0.723 -18.069 -5.088 1.00 68.62 110 LYS A N 1
ATOM 841 C CA . LYS A 1 110 ? -0.460 -17.711 -5.878 1.00 68.62 110 LYS A CA 1
ATOM 842 C C . LYS A 1 110 ? -0.859 -16.288 -5.507 1.00 68.62 110 LYS A C 1
ATOM 844 O O . LYS A 1 110 ? -0.216 -15.661 -4.686 1.00 68.62 110 LYS A O 1
ATOM 849 N N . CYS A 1 111 ? -1.893 -15.754 -6.149 1.00 69.50 111 CYS A N 1
ATOM 850 C CA . CYS A 1 111 ? -2.488 -14.524 -5.648 1.00 69.50 111 CYS A CA 1
ATOM 851 C C . CYS A 1 111 ? -3.586 -14.860 -4.623 1.00 69.50 111 CYS A C 1
ATOM 853 O O . CYS A 1 111 ? -4.346 -15.806 -4.852 1.00 69.50 111 CYS A O 1
ATOM 855 N N . CYS A 1 112 ? -3.753 -14.117 -3.532 1.00 75.31 112 CYS A N 1
ATOM 856 C CA . CYS A 1 112 ? -3.008 -12.914 -3.159 1.00 75.31 112 CYS A CA 1
ATOM 857 C C . CYS A 1 112 ? -2.616 -12.963 -1.692 1.00 75.31 112 CYS A C 1
ATOM 859 O O . CYS A 1 112 ? -3.440 -13.335 -0.851 1.00 75.31 112 CYS A O 1
ATOM 861 N N . ASP A 1 113 ? -1.390 -12.535 -1.417 1.00 81.25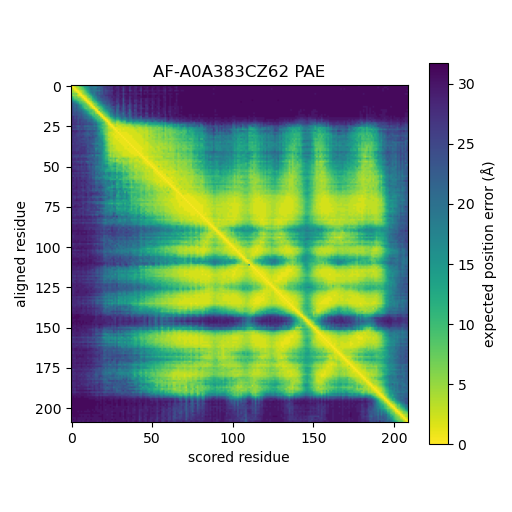 113 ASP A N 1
ATOM 862 C CA . ASP A 1 113 ? -0.914 -12.355 -0.059 1.00 81.25 113 ASP A CA 1
ATOM 863 C C . ASP A 1 113 ? -1.537 -11.086 0.519 1.00 81.25 113 ASP A C 1
ATOM 865 O O . ASP A 1 113 ? -1.626 -10.037 -0.138 1.00 81.25 113 ASP A O 1
ATOM 869 N N . GLU A 1 114 ? -2.041 -11.209 1.742 1.00 87.31 114 GLU A N 1
ATOM 870 C CA . GLU A 1 114 ? -2.748 -10.136 2.427 1.00 87.31 114 GLU A CA 1
ATOM 871 C C . GLU A 1 114 ? -2.357 -10.075 3.900 1.00 87.31 114 GLU A C 1
ATOM 873 O O . GLU A 1 114 ? -2.214 -11.094 4.580 1.00 87.31 114 GLU A O 1
ATOM 878 N N . VAL A 1 115 ? -2.221 -8.852 4.408 1.00 90.44 115 VAL A N 1
ATOM 879 C CA . VAL A 1 115 ? -2.151 -8.589 5.843 1.00 90.44 115 VAL A CA 1
ATOM 880 C C . VAL A 1 115 ? -3.370 -7.787 6.256 1.00 90.44 115 VAL A C 1
ATOM 882 O O . VAL A 1 115 ? -3.704 -6.757 5.670 1.00 90.44 115 VAL A O 1
ATOM 885 N N . THR A 1 116 ? -4.055 -8.299 7.267 1.00 92.56 116 THR A N 1
ATOM 886 C CA . THR A 1 116 ? -5.267 -7.712 7.819 1.00 92.56 116 THR A CA 1
ATOM 887 C C . THR A 1 116 ? -5.006 -7.281 9.249 1.00 92.56 116 THR A C 1
ATOM 889 O O . THR A 1 116 ? -4.533 -8.074 10.062 1.00 92.56 116 THR A O 1
ATOM 892 N N . VAL A 1 117 ? -5.352 -6.037 9.557 1.00 94.38 117 VAL A N 1
ATOM 893 C CA . VAL A 1 117 ? -5.267 -5.447 10.891 1.00 94.38 117 VAL A CA 1
ATOM 894 C C . VAL A 1 117 ? -6.661 -5.030 11.332 1.00 94.38 117 VAL A C 1
ATOM 896 O O . VAL A 1 117 ? -7.380 -4.389 10.568 1.00 94.38 117 VAL A O 1
ATOM 899 N N . ILE A 1 118 ? -7.057 -5.385 12.552 1.00 95.00 118 ILE A N 1
ATOM 900 C CA . ILE A 1 118 ? -8.360 -5.026 13.121 1.00 95.00 118 ILE A CA 1
ATOM 901 C C . ILE A 1 118 ? -8.152 -4.270 14.427 1.00 95.00 118 ILE A C 1
ATOM 903 O O . ILE A 1 118 ? -7.423 -4.739 15.300 1.00 95.00 118 ILE A O 1
ATOM 907 N N . TYR A 1 119 ? -8.820 -3.127 14.569 1.00 94.06 119 TYR A N 1
ATOM 908 C CA . TYR A 1 119 ? -8.814 -2.326 15.792 1.00 94.06 119 TYR A CA 1
ATOM 909 C C . TYR A 1 119 ? -10.069 -1.455 15.906 1.00 94.06 119 TYR A C 1
ATOM 911 O O . TYR A 1 119 ? -10.765 -1.206 14.918 1.00 94.06 119 TYR A O 1
ATOM 919 N N . ASP A 1 120 ? -10.360 -0.989 17.116 1.00 93.81 120 ASP A N 1
ATOM 920 C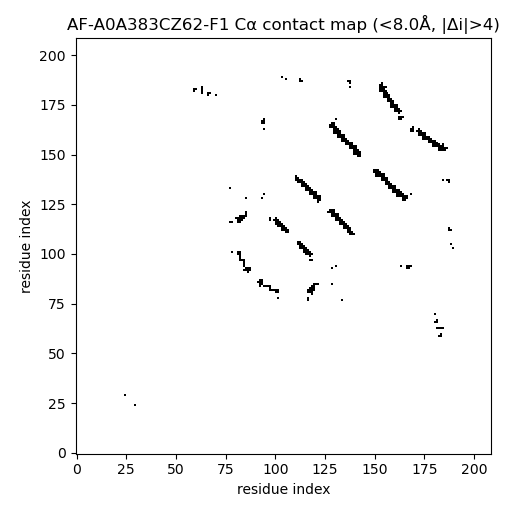 CA . ASP A 1 120 ? -11.447 -0.052 17.386 1.00 93.81 120 ASP A CA 1
ATOM 921 C C . ASP A 1 120 ? -10.944 1.393 17.262 1.00 93.81 120 ASP A C 1
ATOM 923 O O . ASP A 1 120 ? -10.018 1.819 17.943 1.00 93.81 120 ASP A O 1
ATOM 927 N N . TYR A 1 121 ? -11.554 2.177 16.388 1.00 91.94 121 TYR A N 1
ATOM 928 C CA . TYR A 1 121 ? -11.264 3.593 16.230 1.00 91.94 121 TYR A CA 1
ATOM 929 C C . TYR A 1 121 ? -12.324 4.419 16.953 1.00 91.94 121 TYR A C 1
ATOM 931 O O . TYR A 1 121 ? -13.519 4.229 16.731 1.00 91.94 121 TYR A O 1
ATOM 939 N N . TYR A 1 122 ? -11.888 5.328 17.822 1.00 90.62 122 TYR A N 1
ATOM 940 C CA . TYR A 1 122 ? -12.762 6.305 18.460 1.00 90.62 122 TYR A CA 1
ATOM 941 C C . TYR A 1 122 ? -12.609 7.650 17.761 1.00 90.62 122 TYR A C 1
ATOM 943 O O . TYR A 1 122 ? -11.516 8.213 17.719 1.00 90.62 122 TYR A O 1
ATOM 951 N N . ASP A 1 123 ? -13.713 8.144 17.218 1.00 89.75 123 ASP A N 1
ATOM 952 C CA . ASP A 1 123 ? -13.806 9.467 16.622 1.00 89.75 123 ASP A CA 1
ATOM 953 C C . ASP A 1 123 ? -14.183 10.483 17.711 1.00 89.75 123 ASP A C 1
ATOM 955 O O . ASP A 1 123 ? -15.262 10.405 18.307 1.00 89.75 123 ASP A O 1
ATOM 959 N N . GLU A 1 124 ? -13.278 11.426 17.981 1.00 87.25 124 GLU A N 1
ATOM 960 C CA . GLU A 1 124 ? -13.458 12.461 19.003 1.00 87.25 124 GLU A CA 1
ATOM 961 C C . GLU A 1 124 ? -14.548 13.477 18.632 1.00 87.25 124 GLU A C 1
ATOM 963 O O . GLU A 1 124 ? -15.244 13.973 19.525 1.00 87.25 124 GLU A O 1
ATOM 968 N N . ASP A 1 125 ? -14.748 13.737 17.336 1.00 90.19 125 ASP A N 1
ATOM 969 C CA . ASP A 1 125 ? -15.714 14.719 16.845 1.00 90.19 125 ASP A CA 1
ATOM 970 C C . ASP A 1 125 ? -17.136 14.162 16.926 1.00 90.19 125 ASP A C 1
ATOM 972 O O . ASP A 1 125 ? -18.053 14.797 17.460 1.00 90.19 125 ASP A O 1
ATOM 976 N N . SER A 1 126 ? -17.331 12.940 16.420 1.00 86.19 126 SER A N 1
ATOM 977 C CA . SER A 1 126 ? -18.645 12.291 16.434 1.00 86.19 126 SER A CA 1
ATOM 978 C C . SER A 1 126 ? -18.951 11.538 17.731 1.00 86.19 126 SER A C 1
ATOM 980 O O . SER A 1 126 ? -20.105 11.145 17.937 1.00 86.19 126 SER A O 1
ATOM 982 N N . LYS A 1 127 ? -17.955 11.368 18.615 1.00 86.44 127 LYS A N 1
ATOM 983 C CA . LYS A 1 127 ? -18.012 10.570 19.855 1.00 86.44 127 LYS A CA 1
ATOM 984 C C . LYS A 1 127 ? -18.502 9.143 19.613 1.00 86.44 127 LYS A C 1
ATOM 986 O O . LYS A 1 127 ? -19.285 8.596 20.393 1.00 86.44 127 LYS A O 1
ATOM 991 N N . LYS A 1 128 ? -18.091 8.550 18.492 1.00 88.62 128 LYS A N 1
ATOM 992 C CA . LYS A 1 128 ? -18.496 7.202 18.081 1.00 88.62 128 LYS A CA 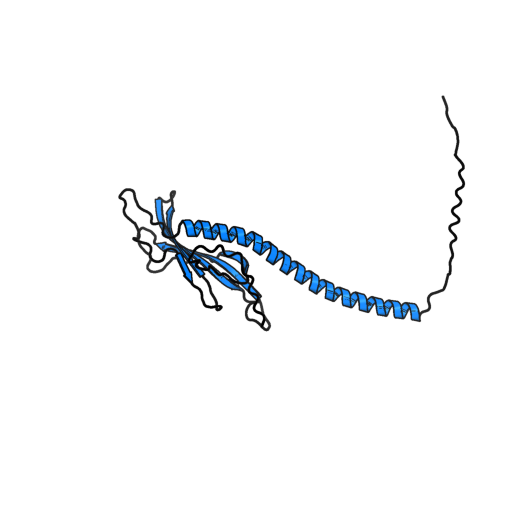1
ATOM 993 C C . LYS A 1 128 ? -17.288 6.296 17.971 1.00 88.62 128 LYS A C 1
ATOM 995 O O . LYS A 1 128 ? -16.216 6.705 17.542 1.00 88.62 128 LYS A O 1
ATOM 1000 N N . VAL A 1 129 ? -17.507 5.038 18.332 1.00 89.75 129 VAL A N 1
ATOM 1001 C CA . VAL A 1 129 ? -16.530 3.969 18.149 1.00 89.75 129 VAL A CA 1
ATOM 1002 C C . VAL A 1 129 ? -16.907 3.190 16.898 1.00 89.75 129 VAL A C 1
ATOM 1004 O O . VAL A 1 129 ? -18.058 2.763 16.757 1.00 89.75 129 VAL A O 1
ATOM 1007 N N . GLU A 1 130 ? -15.941 2.935 16.029 1.00 92.56 130 GLU A N 1
ATOM 1008 C CA . GLU A 1 130 ? -16.080 2.053 14.876 1.00 92.56 130 GLU A CA 1
ATOM 1009 C C . GLU A 1 130 ? -15.018 0.963 14.927 1.00 92.56 130 GLU A C 1
ATOM 1011 O O . GLU A 1 130 ? -13.851 1.239 15.185 1.00 92.56 130 GLU A O 1
ATOM 1016 N N . ARG A 1 131 ? -15.400 -0.287 14.662 1.00 93.50 131 ARG A N 1
ATOM 1017 C CA . ARG A 1 131 ? -14.416 -1.357 14.483 1.00 93.50 131 ARG A CA 1
ATOM 1018 C C . ARG A 1 131 ? -13.970 -1.358 13.035 1.00 93.50 131 ARG A C 1
ATOM 1020 O O . ARG A 1 131 ? -14.785 -1.624 12.151 1.00 93.50 131 ARG A O 1
ATOM 1027 N N . ILE A 1 132 ? -12.694 -1.089 12.805 1.00 94.12 132 ILE A N 1
ATOM 1028 C CA . ILE A 1 132 ? -12.111 -0.948 11.476 1.00 94.12 132 ILE A CA 1
ATOM 1029 C C . ILE A 1 132 ? -11.238 -2.162 11.174 1.00 94.12 132 ILE A C 1
ATOM 1031 O O . ILE A 1 132 ? -10.536 -2.687 12.039 1.00 94.12 132 ILE A O 1
ATOM 1035 N N . ARG A 1 133 ? -11.289 -2.609 9.922 1.00 94.81 133 ARG A N 1
ATOM 1036 C CA . ARG A 1 133 ? -10.365 -3.572 9.340 1.00 94.81 133 ARG A CA 1
ATOM 1037 C C . ARG A 1 133 ? -9.576 -2.890 8.239 1.00 94.81 133 ARG A C 1
ATOM 1039 O O . ARG A 1 133 ? -10.152 -2.455 7.249 1.00 94.81 133 ARG A O 1
ATOM 1046 N N . ILE A 1 134 ? -8.262 -2.854 8.386 1.00 95.12 134 ILE A N 1
ATOM 1047 C CA . ILE A 1 134 ? -7.360 -2.427 7.326 1.00 95.12 134 ILE A CA 1
ATOM 1048 C C . ILE A 1 134 ? -6.789 -3.670 6.660 1.00 95.12 134 ILE A C 1
ATOM 1050 O O . ILE A 1 134 ? -6.214 -4.525 7.329 1.00 95.12 134 ILE A O 1
ATOM 1054 N N . THR A 1 135 ? -6.939 -3.754 5.344 1.00 93.81 135 THR A N 1
ATOM 1055 C CA . THR A 1 135 ? -6.407 -4.846 4.530 1.00 93.81 135 THR A CA 1
ATOM 1056 C C . THR A 1 135 ? -5.385 -4.282 3.559 1.00 93.81 135 THR A C 1
ATOM 1058 O O . THR A 1 135 ? -5.710 -3.435 2.724 1.00 93.81 135 THR A O 1
ATOM 1061 N N . TYR A 1 136 ? -4.154 -4.769 3.652 1.00 92.25 136 TYR A N 1
ATOM 1062 C CA . TYR A 1 136 ? -3.118 -4.545 2.655 1.00 92.25 136 TYR A CA 1
ATOM 1063 C C . TYR A 1 136 ? -2.999 -5.805 1.807 1.00 92.25 136 TYR A C 1
ATOM 1065 O O . TYR A 1 136 ? -2.863 -6.897 2.354 1.00 92.25 136 TYR A O 1
ATOM 1073 N N . SER A 1 137 ? -3.073 -5.669 0.485 1.00 89.25 137 SER A N 1
ATOM 1074 C CA . SER A 1 137 ? -3.030 -6.817 -0.430 1.00 89.25 137 SER A CA 1
ATOM 1075 C C . SER A 1 137 ? -2.206 -6.514 -1.672 1.00 89.25 137 SER A C 1
ATOM 1077 O O . SER A 1 137 ? -2.313 -5.423 -2.244 1.00 89.25 137 SER A O 1
ATOM 1079 N N . ALA A 1 138 ? -1.404 -7.486 -2.104 1.00 85.38 138 ALA A N 1
ATOM 1080 C CA . ALA A 1 138 ? -0.719 -7.430 -3.389 1.00 85.38 138 ALA A CA 1
ATOM 1081 C C . ALA A 1 138 ? -1.603 -8.061 -4.465 1.00 85.38 138 ALA A C 1
ATOM 1083 O O . ALA A 1 138 ? -1.938 -9.241 -4.409 1.00 85.38 138 ALA A O 1
ATOM 1084 N N . GLY A 1 139 ? -2.016 -7.261 -5.445 1.00 80.94 139 GLY A N 1
ATOM 1085 C CA . GLY A 1 139 ? -2.888 -7.704 -6.527 1.00 80.94 139 GLY A CA 1
ATOM 1086 C C . GLY A 1 139 ? -2.206 -7.565 -7.886 1.00 80.94 139 GLY A C 1
ATOM 1087 O O . GLY A 1 139 ? -1.534 -6.558 -8.128 1.00 80.94 139 GLY A O 1
ATOM 1088 N N . PRO A 1 140 ? -2.393 -8.520 -8.808 1.00 78.44 140 PRO A N 1
ATOM 1089 C CA . PRO A 1 140 ? -1.847 -8.421 -10.139 1.00 78.44 140 PRO A CA 1
ATOM 1090 C C . PRO A 1 140 ? -2.544 -7.304 -10.910 1.00 78.44 140 PRO A C 1
ATOM 1092 O O . PRO A 1 140 ? -3.769 -7.152 -10.859 1.00 78.44 140 PRO A O 1
ATOM 1095 N N . HIS A 1 141 ? -1.765 -6.543 -11.670 1.00 75.06 141 HIS A N 1
ATOM 1096 C CA . HIS A 1 141 ? -2.300 -5.576 -12.607 1.00 75.06 141 HIS A CA 1
ATOM 1097 C C . HIS A 1 141 ? -2.328 -6.181 -14.019 1.00 75.06 141 HIS A C 1
ATOM 1099 O O . HIS A 1 141 ? -1.270 -6.517 -14.566 1.00 75.06 141 HIS A O 1
ATOM 1105 N N . PRO A 1 142 ? -3.519 -6.355 -14.625 1.00 67.69 142 PRO A N 1
ATOM 1106 C CA . PRO A 1 142 ? -3.622 -6.921 -15.959 1.00 67.69 142 PRO A CA 1
ATOM 1107 C C . PRO A 1 142 ? -2.986 -5.986 -16.982 1.00 67.69 142 PRO A C 1
ATOM 1109 O O . PRO A 1 142 ? -3.228 -4.778 -16.994 1.00 67.69 142 PRO A O 1
ATOM 1112 N N . ARG A 1 143 ? -2.201 -6.571 -17.885 1.00 63.09 143 ARG A N 1
ATOM 1113 C CA . ARG A 1 143 ? -1.738 -5.880 -19.082 1.00 63.09 143 ARG A CA 1
ATOM 1114 C C . ARG A 1 143 ? -2.928 -5.590 -19.989 1.00 63.09 143 ARG A C 1
ATOM 1116 O O . ARG A 1 143 ? -3.742 -6.474 -20.266 1.00 63.09 143 ARG A O 1
ATOM 1123 N N . ASN A 1 144 ? -2.991 -4.382 -20.540 1.00 61.34 144 ASN A N 1
ATOM 1124 C CA . ASN A 1 144 ? -3.865 -4.111 -21.677 1.00 61.34 144 ASN A CA 1
ATOM 1125 C C . ASN A 1 144 ? -3.329 -4.859 -22.917 1.00 61.34 144 ASN A C 1
ATOM 1127 O O . ASN A 1 144 ? -2.467 -4.355 -23.623 1.00 61.34 144 ASN A O 1
ATOM 1131 N N . LYS A 1 145 ? -3.862 -6.073 -23.127 1.00 49.84 145 LYS A N 1
ATOM 1132 C CA . LYS A 1 145 ? -3.779 -6.991 -24.285 1.00 49.84 145 LYS A CA 1
ATOM 1133 C C . LYS A 1 145 ? -2.394 -7.421 -24.813 1.00 49.84 145 LYS A C 1
ATOM 1135 O O . LYS A 1 145 ? -1.623 -6.627 -25.332 1.00 49.84 145 LYS A O 1
ATOM 1140 N N . GLY A 1 146 ? -2.231 -8.748 -24.888 1.00 53.28 146 GLY A N 1
ATOM 1141 C CA . GLY A 1 146 ? -1.508 -9.424 -25.973 1.00 53.28 146 GLY A CA 1
ATOM 1142 C C . GLY A 1 146 ? -0.179 -10.085 -25.604 1.00 53.28 146 GLY A C 1
ATOM 1143 O O . GLY A 1 146 ? 0.868 -9.562 -25.961 1.00 53.28 146 GLY A O 1
ATOM 1144 N N . GLY A 1 147 ? -0.235 -11.280 -25.005 1.00 41.56 147 GLY A N 1
ATOM 1145 C CA . GLY A 1 147 ? 0.845 -12.273 -25.092 1.00 41.56 147 GLY A CA 1
ATOM 1146 C C . GLY A 1 147 ? 1.525 -12.663 -23.776 1.00 41.56 147 GLY A C 1
ATOM 1147 O O . GLY A 1 147 ? 1.921 -11.807 -22.994 1.00 41.56 147 GLY A O 1
ATOM 1148 N N . GLY A 1 148 ? 1.710 -13.975 -23.596 1.00 52.16 148 GLY A N 1
ATOM 1149 C CA . GLY A 1 148 ? 2.743 -14.564 -22.736 1.00 52.16 148 GLY A CA 1
ATOM 1150 C C . GLY A 1 148 ? 2.350 -14.815 -21.290 1.00 52.16 148 GLY A C 1
ATOM 1151 O O . GLY A 1 148 ? 2.009 -15.941 -20.947 1.00 52.16 148 GLY A O 1
ATOM 1152 N N . ASP A 1 149 ? 2.348 -13.776 -20.463 1.00 53.50 149 ASP A N 1
ATOM 1153 C CA . ASP A 1 149 ? 2.164 -13.881 -19.016 1.00 53.50 149 ASP A CA 1
ATOM 1154 C C . ASP A 1 149 ? 1.008 -12.980 -18.574 1.00 53.50 149 ASP A C 1
ATOM 1156 O O . ASP A 1 149 ? 0.818 -11.877 -19.086 1.00 53.50 149 ASP A O 1
ATOM 1160 N N . LYS A 1 150 ? 0.154 -13.478 -17.671 1.00 56.84 150 LYS A N 1
ATOM 1161 C CA . LYS A 1 150 ? -1.179 -12.892 -17.412 1.00 56.84 150 LYS A CA 1
ATOM 1162 C C . LYS A 1 150 ? -1.147 -11.455 -16.865 1.00 56.84 150 LYS A C 1
ATOM 1164 O O . LYS A 1 150 ? -2.169 -10.772 -16.946 1.00 56.84 150 LYS A O 1
ATOM 1169 N N . TYR A 1 151 ? -0.016 -10.995 -16.329 1.00 62.28 151 TYR A N 1
ATOM 1170 C CA . TYR A 1 151 ? 0.119 -9.735 -15.598 1.00 62.28 151 TYR A CA 1
ATOM 1171 C C . TYR A 1 151 ? 1.495 -9.109 -15.848 1.00 62.28 151 TYR A C 1
ATOM 1173 O O . TYR A 1 151 ? 2.488 -9.825 -15.876 1.00 62.28 151 TYR A O 1
ATOM 1181 N N . ASP A 1 152 ? 1.555 -7.784 -16.000 1.00 63.69 152 ASP A N 1
ATOM 1182 C CA . ASP A 1 152 ? 2.824 -7.071 -16.245 1.00 63.69 152 ASP A CA 1
ATOM 1183 C C . ASP A 1 152 ? 3.549 -6.666 -14.955 1.00 63.69 152 ASP A C 1
ATOM 1185 O O . ASP A 1 152 ? 4.746 -6.389 -14.984 1.00 63.69 152 ASP A O 1
ATOM 1189 N N . ARG A 1 153 ? 2.807 -6.543 -13.848 1.00 73.06 153 ARG A N 1
ATOM 1190 C CA . ARG A 1 153 ? 3.294 -6.048 -12.553 1.00 73.06 153 ARG A CA 1
ATOM 1191 C C . ARG A 1 153 ? 2.287 -6.328 -11.443 1.00 73.06 153 ARG A C 1
ATOM 1193 O O . ARG A 1 153 ? 1.085 -6.397 -11.721 1.00 73.06 153 ARG A O 1
ATOM 1200 N N . TYR A 1 154 ? 2.750 -6.433 -10.200 1.00 79.38 154 TYR A N 1
ATOM 1201 C CA . TYR A 1 154 ? 1.867 -6.389 -9.037 1.00 79.38 154 TYR A CA 1
ATOM 1202 C C . TYR A 1 154 ? 1.821 -4.983 -8.452 1.00 79.38 154 TYR A C 1
ATOM 1204 O O . TYR A 1 154 ? 2.742 -4.175 -8.585 1.00 79.38 154 TYR A O 1
ATOM 1212 N N . ARG A 1 155 ? 0.690 -4.694 -7.819 1.00 85.44 155 ARG A N 1
ATOM 1213 C CA . ARG A 1 155 ? 0.409 -3.435 -7.142 1.00 85.44 155 ARG A CA 1
ATOM 1214 C C . ARG A 1 155 ? 0.008 -3.715 -5.713 1.00 85.44 155 ARG A C 1
ATOM 1216 O O . ARG A 1 155 ? -0.719 -4.676 -5.456 1.00 85.44 155 ARG A O 1
ATOM 1223 N N . LEU A 1 156 ? 0.440 -2.848 -4.810 1.00 88.62 156 LEU A N 1
ATOM 1224 C CA . LEU A 1 156 ? 0.005 -2.891 -3.426 1.00 88.62 156 LEU A CA 1
ATOM 1225 C C . LEU A 1 156 ? -1.215 -1.997 -3.243 1.00 88.62 156 LEU A C 1
ATOM 1227 O O . LEU A 1 156 ? -1.190 -0.815 -3.593 1.00 88.62 156 LEU A O 1
ATOM 1231 N N . TYR A 1 157 ? -2.259 -2.565 -2.654 1.00 90.88 157 TYR A N 1
ATOM 1232 C CA . TYR A 1 157 ? -3.490 -1.862 -2.329 1.00 90.88 157 TYR A CA 1
ATOM 1233 C C . TYR A 1 157 ? -3.695 -1.793 -0.823 1.00 90.88 157 TYR A C 1
ATOM 1235 O O . TYR A 1 157 ? -3.390 -2.753 -0.113 1.00 90.88 157 TYR A O 1
ATOM 1243 N N . LYS A 1 158 ? -4.285 -0.691 -0.362 1.00 93.31 158 LYS A N 1
ATOM 1244 C CA . LYS A 1 158 ? -4.864 -0.550 0.976 1.00 93.31 158 LYS A CA 1
ATOM 1245 C C . LYS A 1 158 ? -6.373 -0.431 0.859 1.00 93.31 158 LYS A C 1
ATOM 1247 O O . LYS A 1 158 ? -6.878 0.266 -0.012 1.00 93.31 158 LYS A O 1
ATOM 1252 N N . GLN A 1 159 ? -7.084 -1.112 1.742 1.00 94.62 159 GLN A N 1
ATOM 1253 C CA . GLN A 1 159 ? -8.534 -1.046 1.846 1.00 94.62 159 GLN A CA 1
ATOM 1254 C C . GLN A 1 159 ? -8.916 -0.912 3.316 1.00 94.62 159 GLN A C 1
ATOM 1256 O O . GLN A 1 159 ? -8.317 -1.566 4.170 1.00 94.62 159 GLN A O 1
ATOM 1261 N N . ILE A 1 160 ? -9.896 -0.061 3.608 1.00 94.50 160 ILE A N 1
ATOM 1262 C CA . ILE A 1 160 ? -10.380 0.187 4.967 1.00 94.50 160 ILE A CA 1
ATOM 1263 C C . ILE A 1 160 ? -11.860 -0.179 5.019 1.00 94.50 160 ILE A C 1
ATOM 1265 O O . ILE A 1 160 ? -12.688 0.508 4.428 1.00 94.50 160 ILE A O 1
ATOM 1269 N N . ASP A 1 161 ? -12.186 -1.244 5.742 1.00 94.12 161 ASP A N 1
ATOM 1270 C CA . ASP A 1 161 ? -13.551 -1.728 5.914 1.00 94.12 161 ASP A CA 1
ATOM 1271 C C . ASP A 1 161 ? -14.050 -1.438 7.331 1.00 94.12 161 ASP A C 1
ATOM 1273 O O . ASP A 1 161 ? -13.303 -1.547 8.305 1.00 94.12 161 ASP A O 1
ATOM 1277 N N . VAL A 1 162 ? -15.340 -1.135 7.473 1.00 93.88 162 VAL A N 1
ATOM 1278 C CA . VAL A 1 162 ? -15.979 -0.961 8.786 1.00 93.88 162 VAL A CA 1
ATOM 1279 C C . VAL A 1 162 ? -16.725 -2.243 9.149 1.00 93.88 162 VAL A C 1
ATOM 1281 O O . VAL A 1 162 ? -17.678 -2.637 8.476 1.00 93.88 162 VAL A O 1
ATOM 1284 N N . LEU A 1 163 ? -16.288 -2.901 10.224 1.00 91.38 163 LEU A N 1
ATOM 1285 C CA . LEU A 1 163 ? -16.870 -4.133 10.767 1.00 91.38 163 LEU A CA 1
ATOM 1286 C C . LEU A 1 163 ? -17.934 -3.872 11.837 1.00 91.38 163 LEU A C 1
ATOM 1288 O O . LEU A 1 163 ? -18.794 -4.716 12.069 1.00 91.38 163 LEU A O 1
ATOM 1292 N N . GLY A 1 164 ? -17.863 -2.736 12.525 1.00 89.94 164 GLY A N 1
ATOM 1293 C CA . GLY A 1 164 ? -18.774 -2.396 13.613 1.00 89.94 164 GLY A CA 1
ATOM 1294 C C . GLY A 1 164 ? -19.049 -0.904 13.636 1.00 89.94 164 GLY A C 1
ATOM 1295 O O . GLY A 1 164 ? -18.123 -0.106 13.518 1.00 89.94 164 GLY A O 1
ATOM 1296 N N . ARG A 1 165 ? -20.322 -0.538 13.772 1.00 88.50 165 ARG A N 1
ATOM 1297 C CA . ARG A 1 165 ? -20.789 0.851 13.851 1.00 88.50 165 ARG A CA 1
ATOM 1298 C C . ARG A 1 165 ? -21.996 0.911 14.783 1.00 88.50 165 ARG A C 1
ATOM 1300 O O . ARG A 1 165 ? -22.756 -0.050 14.876 1.00 88.50 165 ARG A O 1
ATOM 1307 N N . ASN A 1 166 ? -22.202 2.050 15.446 1.00 84.88 166 ASN A N 1
ATOM 1308 C CA . ASN A 1 166 ? -23.325 2.272 16.370 1.00 84.88 166 ASN A CA 1
ATOM 1309 C C . ASN A 1 166 ? -23.402 1.218 17.493 1.00 84.88 166 ASN A C 1
ATOM 1311 O O . ASN A 1 166 ? -24.488 0.768 17.850 1.00 84.88 166 ASN A O 1
ATOM 1315 N N . ASN A 1 167 ? -22.253 0.821 18.042 1.00 82.94 167 ASN A N 1
ATOM 1316 C CA . ASN A 1 167 ? -22.138 -0.137 19.146 1.00 82.94 167 ASN A CA 1
ATOM 1317 C C . ASN A 1 167 ? -22.624 -1.566 18.829 1.00 82.94 167 ASN A C 1
ATOM 1319 O O . ASN A 1 167 ? -22.866 -2.349 19.745 1.00 82.94 167 ASN A O 1
ATOM 1323 N N . ALA A 1 168 ? -22.749 -1.926 17.548 1.00 86.50 168 ALA A N 1
ATOM 1324 C CA . ALA A 1 168 ? -23.023 -3.291 17.104 1.00 86.50 168 ALA A CA 1
ATOM 1325 C C . ALA A 1 168 ? -22.071 -3.742 15.982 1.00 86.50 168 ALA A C 1
ATOM 1327 O O . ALA A 1 168 ? -21.699 -2.961 15.101 1.00 86.50 168 ALA A O 1
ATOM 1328 N N . ILE A 1 169 ? -21.690 -5.023 16.000 1.00 87.62 169 ILE A N 1
ATOM 1329 C CA . ILE A 1 169 ? -20.985 -5.651 14.876 1.00 87.62 169 ILE A CA 1
ATOM 1330 C C . ILE A 1 169 ? -21.961 -5.773 13.705 1.00 87.62 169 ILE A C 1
ATOM 1332 O O . ILE A 1 169 ? -23.079 -6.269 13.856 1.00 87.62 169 ILE A O 1
ATOM 1336 N N . LEU A 1 170 ? -21.538 -5.304 12.536 1.00 88.19 170 LEU A N 1
ATOM 1337 C CA . LEU A 1 170 ? -22.328 -5.354 11.317 1.00 88.19 170 LEU A CA 1
ATOM 1338 C C . LEU A 1 170 ? -22.330 -6.787 10.775 1.00 88.19 170 LEU A C 1
ATOM 1340 O O . LEU A 1 170 ? -21.279 -7.410 10.649 1.00 88.19 170 LEU A O 1
ATOM 1344 N N . ALA A 1 171 ? -23.509 -7.298 10.407 1.00 85.38 171 ALA A N 1
ATOM 1345 C CA . ALA A 1 171 ? -23.625 -8.608 9.758 1.00 85.38 171 ALA A CA 1
ATOM 1346 C C . ALA A 1 171 ? -22.895 -8.640 8.404 1.00 85.38 171 ALA A C 1
ATOM 1348 O O . ALA A 1 171 ? -22.289 -9.644 8.046 1.00 85.38 171 ALA A O 1
ATOM 1349 N N . ASN A 1 172 ? -22.926 -7.513 7.686 1.00 88.56 172 ASN A N 1
ATOM 1350 C CA . ASN A 1 172 ? -22.173 -7.289 6.460 1.00 88.56 172 ASN A CA 1
ATOM 1351 C C . ASN A 1 172 ? -21.243 -6.085 6.667 1.00 88.56 172 ASN A C 1
ATOM 1353 O O . ASN A 1 172 ? -21.749 -4.989 6.928 1.00 88.56 172 ASN A O 1
ATOM 1357 N N . PRO A 1 173 ? -19.916 -6.260 6.554 1.00 90.62 173 PRO A N 1
ATOM 1358 C CA . PRO A 1 173 ? -18.967 -5.155 6.600 1.00 90.62 173 PRO A CA 1
ATOM 1359 C C . PRO A 1 173 ? -19.254 -4.094 5.536 1.00 90.62 173 PRO A C 1
ATOM 1361 O O . PRO A 1 173 ? -19.624 -4.421 4.406 1.00 90.62 173 PRO A O 1
ATOM 1364 N N . ILE A 1 174 ? -19.030 -2.826 5.878 1.00 92.19 174 ILE A N 1
ATOM 1365 C CA . ILE A 1 174 ? -19.013 -1.745 4.888 1.00 92.19 174 ILE A CA 1
ATOM 1366 C C . ILE A 1 174 ? -17.637 -1.775 4.231 1.00 92.19 174 ILE A C 1
ATOM 1368 O O . ILE A 1 174 ? -16.637 -1.493 4.887 1.00 92.19 174 ILE A O 1
ATOM 1372 N N . ILE A 1 175 ? -17.607 -2.148 2.954 1.00 92.94 175 ILE A N 1
ATOM 1373 C CA . ILE A 1 175 ? -16.376 -2.325 2.182 1.00 92.94 175 ILE A CA 1
ATOM 1374 C C . ILE A 1 175 ? -15.894 -0.965 1.672 1.00 92.94 175 ILE A C 1
ATOM 1376 O O . ILE A 1 175 ? -16.652 -0.251 1.009 1.00 92.94 175 ILE A O 1
ATOM 1380 N N . GLY A 1 176 ? -14.647 -0.613 1.981 1.00 91.00 176 GLY A N 1
ATOM 1381 C CA . GLY A 1 176 ? -14.018 0.618 1.507 1.00 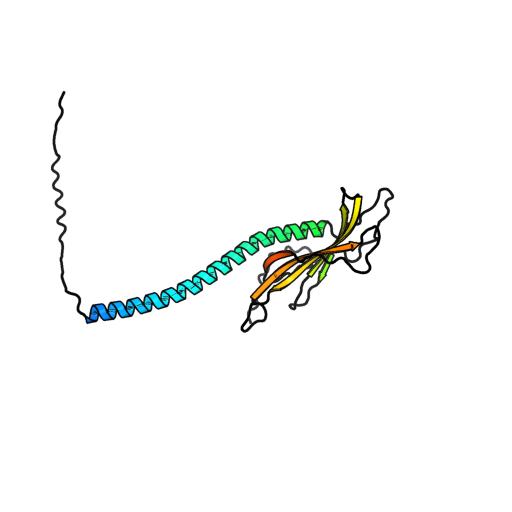91.00 176 GLY A CA 1
ATOM 1382 C C . GLY A 1 176 ? -13.475 0.523 0.083 1.00 91.00 176 GLY A C 1
ATOM 1383 O O . GLY A 1 176 ? -13.382 -0.549 -0.518 1.00 91.00 176 GLY A O 1
ATOM 1384 N N . SER A 1 177 ? -13.069 1.671 -0.458 1.00 91.06 177 SER A N 1
ATOM 1385 C CA . SER A 1 177 ? -12.332 1.734 -1.722 1.00 91.06 177 SER A CA 1
ATOM 1386 C C . SER A 1 177 ? -10.923 1.154 -1.570 1.00 91.06 177 SER A C 1
ATOM 1388 O O . SER A 1 177 ? -10.321 1.224 -0.499 1.00 91.06 177 SER A O 1
ATOM 1390 N N . LYS A 1 178 ? -10.395 0.586 -2.660 1.00 89.69 178 LYS A N 1
ATOM 1391 C CA . LYS A 1 178 ? -8.996 0.152 -2.743 1.00 89.69 178 LYS A CA 1
ATOM 1392 C C . LYS A 1 178 ? -8.123 1.304 -3.221 1.00 89.69 178 LYS A C 1
ATOM 1394 O O . LYS A 1 178 ? -8.208 1.689 -4.388 1.00 89.69 178 LYS A O 1
ATOM 1399 N N . ASP A 1 179 ? -7.252 1.779 -2.347 1.00 91.62 179 ASP A N 1
ATOM 1400 C CA . ASP A 1 179 ? -6.277 2.819 -2.646 1.00 91.62 179 ASP A CA 1
ATOM 1401 C C . ASP A 1 179 ? -4.961 2.196 -3.109 1.00 91.62 179 ASP A C 1
ATOM 1403 O O . ASP A 1 179 ? -4.467 1.232 -2.519 1.00 91.62 179 ASP A O 1
ATOM 1407 N N . LEU A 1 180 ? -4.392 2.741 -4.184 1.00 89.12 180 LEU A N 1
ATOM 1408 C CA . LEU A 1 180 ? -3.101 2.306 -4.707 1.00 89.12 180 LEU A CA 1
ATOM 1409 C C . LEU A 1 180 ? -1.976 2.900 -3.855 1.00 89.12 180 LEU A C 1
ATOM 1411 O O . LEU A 1 180 ? -1.842 4.118 -3.775 1.00 89.12 180 LEU A O 1
ATOM 1415 N N . LEU A 1 181 ? -1.151 2.039 -3.263 1.00 87.12 181 LEU A N 1
ATOM 1416 C CA . LEU A 1 181 ? -0.010 2.451 -2.444 1.00 87.12 181 LEU A CA 1
ATOM 1417 C C . LEU A 1 181 ? 1.332 2.363 -3.171 1.00 87.12 181 LEU A C 1
ATOM 1419 O O . LEU A 1 181 ? 2.264 3.089 -2.836 1.00 87.12 181 LEU A O 1
ATOM 1423 N N . GLY A 1 182 ? 1.439 1.465 -4.145 1.00 84.75 182 GLY A N 1
ATOM 1424 C CA . GLY A 1 182 ? 2.667 1.259 -4.898 1.00 84.75 182 GLY A CA 1
ATOM 1425 C C . GLY A 1 182 ? 2.432 0.422 -6.146 1.00 84.75 182 GLY A C 1
ATOM 1426 O O . GLY A 1 182 ? 1.549 -0.440 -6.178 1.00 84.75 182 GLY A O 1
ATOM 1427 N N . ASP A 1 183 ? 3.231 0.695 -7.170 1.00 82.81 183 ASP A N 1
ATOM 1428 C CA . ASP A 1 183 ? 3.306 -0.071 -8.414 1.00 82.81 183 ASP A CA 1
ATOM 1429 C C . ASP A 1 183 ? 4.669 -0.781 -8.493 1.00 82.81 183 ASP A C 1
ATOM 1431 O O . ASP A 1 183 ? 5.581 -0.435 -7.745 1.00 82.81 183 ASP A O 1
ATOM 1435 N N . PHE A 1 184 ? 4.793 -1.773 -9.379 1.00 76.88 184 PHE A N 1
ATOM 1436 C CA . PHE A 1 184 ? 6.009 -2.594 -9.553 1.00 76.88 184 PHE A CA 1
ATOM 1437 C C . PHE A 1 184 ? 6.429 -3.436 -8.341 1.00 76.88 184 PHE A C 1
ATOM 1439 O O . PHE A 1 184 ? 7.597 -3.774 -8.192 1.00 76.88 184 PHE A O 1
ATOM 1446 N N . VAL A 1 185 ? 5.477 -3.851 -7.509 1.00 77.19 185 VAL A N 1
ATOM 1447 C CA . VAL A 1 185 ? 5.762 -4.803 -6.430 1.00 77.19 185 VAL A CA 1
ATOM 1448 C C . VAL A 1 185 ? 6.078 -6.172 -7.041 1.00 77.19 185 VAL A C 1
ATOM 1450 O O . VAL A 1 185 ? 5.353 -6.630 -7.923 1.00 77.19 185 VAL A O 1
ATOM 1453 N N . GLU A 1 186 ? 7.169 -6.807 -6.615 1.00 72.06 186 GLU A N 1
ATOM 1454 C CA . GLU A 1 186 ? 7.518 -8.169 -7.051 1.00 72.06 186 GLU A CA 1
ATOM 1455 C C . GLU A 1 186 ? 6.830 -9.214 -6.175 1.00 72.06 186 GLU A C 1
ATOM 1457 O O . GLU A 1 186 ? 6.252 -10.169 -6.687 1.00 72.06 186 GLU A O 1
ATOM 1462 N N . ASP A 1 187 ? 6.848 -8.985 -4.863 1.00 69.69 187 ASP A N 1
ATOM 1463 C CA . ASP A 1 187 ? 6.221 -9.840 -3.869 1.00 69.69 187 ASP A CA 1
ATOM 1464 C C . ASP A 1 187 ? 5.881 -9.031 -2.606 1.00 69.69 187 ASP A C 1
ATOM 1466 O O . ASP A 1 187 ? 6.536 -8.027 -2.300 1.00 69.69 187 ASP A O 1
ATOM 1470 N N . PHE A 1 188 ? 4.854 -9.453 -1.874 1.00 77.94 188 PHE A N 1
ATOM 1471 C CA . PHE A 1 188 ? 4.488 -8.881 -0.583 1.00 77.94 188 PHE A CA 1
ATOM 1472 C C . PHE A 1 188 ? 4.467 -9.977 0.477 1.00 77.94 188 PHE A C 1
ATOM 1474 O O . PHE A 1 188 ? 3.429 -10.552 0.791 1.00 77.94 188 PHE A O 1
ATOM 1481 N N . GLN A 1 189 ? 5.633 -10.223 1.066 1.00 75.31 189 GLN A N 1
ATOM 1482 C CA . GLN A 1 189 ? 5.796 -11.216 2.117 1.00 75.31 189 GLN A CA 1
ATOM 1483 C C . GLN A 1 189 ? 6.091 -10.551 3.456 1.00 75.31 189 GLN A C 1
ATOM 1485 O O . GLN A 1 189 ? 7.003 -9.732 3.584 1.00 75.31 189 GLN A O 1
ATOM 1490 N N . ILE A 1 190 ? 5.338 -10.959 4.476 1.00 75.12 190 ILE A N 1
ATOM 1491 C CA . ILE A 1 190 ? 5.661 -10.688 5.875 1.00 75.12 190 ILE A CA 1
ATOM 1492 C C . ILE A 1 190 ? 6.017 -12.025 6.507 1.00 75.12 190 ILE A C 1
ATOM 1494 O O . ILE A 1 190 ? 5.166 -12.896 6.681 1.00 75.12 190 ILE A O 1
ATOM 1498 N N . VAL A 1 191 ? 7.290 -12.187 6.844 1.00 69.62 191 VAL A N 1
ATOM 1499 C CA . VAL A 1 191 ? 7.779 -13.393 7.507 1.00 69.62 191 VAL A CA 1
ATOM 1500 C C . VAL A 1 191 ? 7.566 -13.280 9.011 1.00 69.62 191 VAL A C 1
ATOM 1502 O O . VAL A 1 191 ? 7.915 -12.278 9.634 1.00 69.62 191 VAL A O 1
ATOM 1505 N N . ASN A 1 192 ? 6.996 -14.323 9.612 1.00 61.91 192 ASN A N 1
ATOM 1506 C CA . ASN A 1 192 ? 6.987 -14.450 11.062 1.00 61.91 192 ASN A CA 1
ATOM 1507 C C . ASN A 1 192 ? 8.399 -14.834 11.524 1.00 61.91 192 ASN A C 1
ATOM 1509 O O . ASN A 1 192 ? 8.861 -15.946 11.262 1.00 61.91 192 ASN A O 1
ATOM 1513 N N . ILE A 1 193 ? 9.086 -13.912 12.195 1.00 64.31 193 ILE A N 1
ATOM 1514 C CA . ILE A 1 193 ? 10.382 -14.185 12.810 1.00 64.31 193 ILE A CA 1
ATOM 1515 C C . ILE A 1 193 ? 10.117 -14.745 14.209 1.00 64.31 193 ILE A C 1
ATOM 1517 O O . ILE A 1 193 ? 9.916 -14.003 15.167 1.00 64.31 193 ILE A O 1
ATOM 1521 N N . ILE A 1 194 ? 10.126 -16.072 14.336 1.00 61.72 194 ILE A N 1
ATOM 1522 C CA . ILE A 1 194 ? 10.203 -16.724 15.646 1.00 61.72 194 ILE A CA 1
ATOM 1523 C C . ILE A 1 194 ? 11.669 -16.634 16.087 1.00 61.72 194 ILE A C 1
ATOM 1525 O O . ILE A 1 194 ? 12.502 -17.445 15.682 1.00 61.72 194 ILE A O 1
ATOM 1529 N N . GLU A 1 195 ? 12.012 -15.608 16.866 1.00 56.03 195 GLU A N 1
ATOM 1530 C CA . GLU A 1 195 ? 13.375 -15.413 17.365 1.00 56.03 195 GLU A CA 1
ATOM 1531 C C . GLU A 1 195 ? 13.768 -16.511 18.372 1.00 56.03 195 GLU A C 1
ATOM 1533 O O . GLU A 1 195 ? 13.530 -16.414 19.572 1.00 56.03 195 GLU A O 1
ATOM 1538 N N . SER A 1 196 ? 14.482 -17.533 17.905 1.00 49.59 196 SER A N 1
ATOM 1539 C CA . SER A 1 196 ? 15.688 -17.957 18.619 1.00 49.59 196 SER A CA 1
ATOM 1540 C C . SER A 1 196 ? 16.772 -16.967 18.203 1.00 49.59 196 SER A C 1
ATOM 1542 O O . SER A 1 196 ? 17.284 -17.098 17.094 1.00 49.59 196 SER A O 1
ATOM 1544 N N . MET A 1 197 ? 17.046 -15.963 19.046 1.00 50.03 197 MET A N 1
ATOM 1545 C CA . MET A 1 197 ? 18.059 -14.900 18.897 1.00 50.03 197 MET A CA 1
ATOM 1546 C C . MET A 1 197 ? 19.087 -15.169 17.784 1.00 50.03 197 MET A C 1
ATOM 1548 O O . MET A 1 197 ? 20.098 -15.841 17.982 1.00 50.03 197 MET A O 1
ATOM 1552 N N . GLY A 1 198 ? 18.811 -14.636 16.600 1.00 44.62 198 GLY A N 1
ATOM 1553 C CA . GLY A 1 198 ? 19.656 -14.759 15.424 1.00 44.62 198 GLY A CA 1
ATOM 1554 C C . GLY A 1 198 ? 19.318 -13.610 14.497 1.00 44.62 198 GLY A C 1
ATOM 1555 O O . GLY A 1 198 ? 18.310 -13.642 13.802 1.00 44.62 198 GLY A O 1
ATOM 1556 N N . LEU A 1 199 ? 20.131 -12.559 14.546 1.00 39.31 199 LEU A N 1
ATOM 1557 C CA . LEU A 1 199 ? 20.037 -11.408 13.660 1.00 39.31 199 LEU A CA 1
ATOM 1558 C C . LEU A 1 199 ? 20.292 -11.887 12.219 1.00 39.31 199 LEU A C 1
ATOM 1560 O O . LEU A 1 199 ? 21.443 -12.062 11.821 1.00 39.31 199 LEU A O 1
ATOM 1564 N N . PHE A 1 200 ? 19.238 -12.143 11.445 1.00 49.94 200 PHE A N 1
ATOM 1565 C CA . PHE A 1 200 ? 19.377 -12.502 10.036 1.00 49.94 200 PHE A CA 1
ATOM 1566 C C . PHE A 1 200 ? 19.500 -11.231 9.197 1.00 49.94 200 PHE A C 1
ATOM 1568 O O . PHE A 1 200 ? 18.535 -10.505 8.967 1.00 49.94 200 PHE A O 1
ATOM 1575 N N . THR A 1 201 ? 20.717 -10.962 8.730 1.00 43.66 201 THR A N 1
ATOM 1576 C CA . THR A 1 201 ? 20.946 -10.084 7.585 1.00 43.66 201 THR A CA 1
ATOM 1577 C C . THR A 1 201 ? 20.388 -10.764 6.329 1.00 43.66 201 THR A C 1
ATOM 1579 O O . THR A 1 201 ? 20.457 -11.984 6.184 1.00 43.66 201 THR A O 1
ATOM 1582 N N . ALA A 1 202 ? 19.765 -9.974 5.454 1.00 36.34 202 ALA A N 1
ATOM 1583 C CA . ALA A 1 202 ? 19.009 -10.435 4.293 1.00 36.34 202 ALA A CA 1
ATOM 1584 C C . ALA A 1 202 ? 19.761 -11.486 3.450 1.00 36.34 202 ALA A C 1
ATOM 1586 O O . ALA A 1 202 ? 20.798 -11.193 2.855 1.00 36.34 202 ALA A O 1
ATOM 1587 N N . TYR A 1 203 ? 19.202 -12.695 3.348 1.00 35.81 203 TYR A N 1
ATOM 1588 C CA . TYR A 1 203 ? 19.625 -13.686 2.360 1.00 35.81 203 TYR A CA 1
ATOM 1589 C C . TYR A 1 203 ? 18.934 -13.393 1.024 1.00 35.81 203 TYR A C 1
ATOM 1591 O O . TYR A 1 203 ? 17.725 -13.554 0.878 1.00 35.81 203 TYR A O 1
ATOM 1599 N N . HIS A 1 204 ? 19.722 -12.960 0.041 1.00 42.88 204 HIS A N 1
ATOM 1600 C CA . HIS A 1 204 ? 19.331 -12.879 -1.365 1.00 42.88 204 HIS A CA 1
ATOM 1601 C C . HIS A 1 204 ? 19.236 -14.300 -1.944 1.00 42.88 204 HIS A C 1
ATOM 1603 O O . HIS A 1 204 ? 20.252 -14.927 -2.242 1.00 42.88 204 HIS A O 1
ATOM 1609 N N . GLY A 1 205 ? 18.019 -14.820 -2.088 1.00 31.62 205 GLY A N 1
ATOM 1610 C CA . GLY A 1 205 ? 17.743 -16.100 -2.739 1.00 31.62 205 GLY A CA 1
ATOM 1611 C C . GLY A 1 205 ? 17.170 -15.911 -4.141 1.00 31.62 205 GLY A C 1
ATOM 1612 O O . GLY A 1 205 ? 15.976 -16.102 -4.337 1.00 31.62 205 GLY A O 1
ATOM 1613 N N . TYR A 1 206 ? 18.005 -15.564 -5.124 1.00 36.19 206 TYR A N 1
ATOM 1614 C CA . TYR A 1 206 ? 17.629 -15.676 -6.538 1.00 36.19 206 TYR A CA 1
ATOM 1615 C C . TYR A 1 206 ? 17.577 -17.158 -6.924 1.00 36.19 206 TYR A C 1
ATOM 1617 O O . TYR A 1 206 ? 18.609 -17.830 -6.963 1.00 36.19 206 TYR A O 1
ATOM 1625 N N . LYS A 1 207 ? 16.385 -17.677 -7.236 1.00 34.94 207 LYS A N 1
ATOM 1626 C CA . LYS A 1 207 ? 16.229 -18.985 -7.879 1.00 34.94 207 LYS A CA 1
ATOM 1627 C C . LYS A 1 207 ? 15.903 -18.772 -9.355 1.00 34.94 207 LYS A C 1
ATOM 1629 O O . LYS A 1 207 ? 14.762 -18.508 -9.710 1.00 34.94 207 LYS A O 1
ATOM 1634 N N . HIS A 1 208 ? 16.928 -18.889 -10.193 1.00 29.36 208 HIS A N 1
ATOM 1635 C CA . HIS A 1 208 ? 16.772 -19.048 -11.636 1.00 29.36 208 HIS A CA 1
ATOM 1636 C C . HIS A 1 208 ? 16.033 -20.360 -11.947 1.00 29.36 208 HIS A C 1
ATOM 1638 O O . HIS A 1 208 ? 16.415 -21.419 -11.441 1.00 29.36 208 HIS A O 1
ATOM 1644 N N . ILE A 1 209 ? 15.017 -20.277 -12.805 1.00 34.66 209 ILE A N 1
ATOM 1645 C CA . ILE A 1 209 ? 14.636 -21.319 -13.769 1.00 34.66 209 ILE A CA 1
ATOM 1646 C C . ILE A 1 209 ? 14.638 -20.643 -15.135 1.00 34.66 209 ILE A C 1
ATOM 1648 O O . ILE A 1 209 ? 14.103 -19.514 -15.210 1.00 34.66 209 ILE A O 1
#

Mean predicted aligned error: 14.85 Å

Foldseek 3Di:
DDDDDDDDDDPPPPPPPPPPPPDPDDPVNVVVVVVVVVVVVVVVVVVVVVVVVVVVVVVQVVVCVVLVVVVVVVVVVLQVQQFAFDADPVRDGLEDGDDCQWDWDDPPPDDKTKIKHWHWDQDPVVRWIWIKIKMKMWDFDADPDDDDDGGDWIWIWIWIWTQDTPSYGDPDIRTGDIDTSGIRDPHDDDDDDPDPPDPDDDDDDDDDD